Protein AF-0000000070465889 (afdb_homodimer)

Organism: Naegleria fowleri (NCBI:txid5763)

Nearest PDB structures (foldseek):
  1tc5-assembly2_C  TM=8.894E-01  e=2.976E-17  Leishmania major
  4nbj-assembly1_A  TM=8.774E-01  e=5.930E-11  Plasmodium falciparum 3D7
  3ko3-assembly2_C  TM=8.831E-01  e=1.641E-10  Plasmodium falciparum 3D7
  3knf-assembly2_D  TM=8.794E-01  e=1.272E-10  Plasmodium falciparum 3D7
  3koc-assembly1_A  TM=8.775E-01  e=3.521E-10  Plasmodium falciparum 3D7

Radius of gyration: 18.32 Å; Cα contacts (8 Å, |Δi|>4): 743; chains: 2; bounding box: 47×50×41 Å

Foldseek 3Di:
DFFKKKKKWKFQKKFKFADPPPDRDDIQHHIEIEIEMFGFPPHDLVQLLVQLCVQQQDQQDDPPPPGGGGNLPDALYEYEYEYDQCVCWDDDPNDTDRNGGDDQVVRQVSVVSNLVSNCVSNPPGYNYYYHYYDRPDDMDMDTHDPGTSMDMTTD/DFFKKKKKWKFQKKFKFADPDPDRDDIQHHIEIEIEMFGFPPHDLVQLLVQLCVQQQDQQDDPPPPGGGGNLPDALYEYEYEYDQCVCWDDDPNDTDRNGGDDQVVRQVSVVSNLVSNCVSNPPGYNYYYHYYDRPDDMDMDTHDPGTSMDMTTD

Structure (mmCIF, N/CA/C/O backbone):
data_AF-0000000070465889-model_v1
#
loop_
_entity.id
_entity.type
_entity.pdbx_description
1 polymer 'D-aminoacyl-tRNA deacylase'
#
loop_
_atom_site.group_PDB
_atom_site.id
_atom_site.type_symbol
_atom_site.label_atom_id
_atom_site.label_alt_id
_atom_site.label_comp_id
_atom_site.label_asym_id
_atom_site.label_entity_id
_atom_site.label_seq_id
_atom_site.pdbx_PDB_ins_code
_atom_site.Cartn_x
_atom_site.Cartn_y
_atom_site.Cartn_z
_atom_site.occupancy
_atom_site.B_iso_or_equiv
_atom_site.auth_seq_id
_atom_site.auth_comp_id
_atom_site.auth_asym_id
_atom_site.auth_atom_id
_atom_site.pdbx_PDB_model_num
ATOM 1 N N . MET A 1 1 ? 3.75 12.859 -16.125 1 74.06 1 MET A N 1
ATOM 2 C CA . MET A 1 1 ? 4.402 11.977 -15.172 1 74.06 1 MET A CA 1
ATOM 3 C C . MET A 1 1 ? 4.121 12.422 -13.742 1 74.06 1 MET A C 1
ATOM 5 O O . MET A 1 1 ? 4.043 13.625 -13.461 1 74.06 1 MET A O 1
ATOM 9 N N . SER A 1 2 ? 3.801 11.484 -12.805 1 89.31 2 SER A N 1
ATOM 10 C CA . SER A 1 2 ? 3.479 11.82 -11.422 1 89.31 2 SER A CA 1
ATOM 11 C C . SER A 1 2 ? 4.688 12.398 -10.695 1 89.31 2 SER A C 1
ATOM 13 O O . SER A 1 2 ? 5.816 11.945 -10.898 1 89.31 2 SER A O 1
ATOM 15 N N . LYS A 1 3 ? 4.484 13.453 -9.93 1 96.56 3 LYS A N 1
ATOM 16 C CA . LYS A 1 3 ? 5.547 14.109 -9.172 1 96.56 3 LYS A CA 1
ATOM 17 C C . LYS A 1 3 ? 5.602 13.602 -7.734 1 96.56 3 LYS A C 1
ATOM 19 O O . LYS A 1 3 ? 6.645 13.672 -7.082 1 96.56 3 LYS A O 1
ATOM 24 N N . ALA A 1 4 ? 4.484 13.18 -7.273 1 97.81 4 ALA A N 1
ATOM 25 C CA . ALA A 1 4 ? 4.383 12.562 -5.957 1 97.81 4 ALA A CA 1
ATOM 26 C C . ALA A 1 4 ? 3.318 11.469 -5.949 1 97.81 4 ALA A C 1
ATOM 28 O O . ALA A 1 4 ? 2.289 11.586 -6.617 1 97.81 4 ALA A O 1
ATOM 29 N N . ARG A 1 5 ? 3.574 10.422 -5.266 1 98 5 ARG A N 1
ATOM 30 C CA . ARG A 1 5 ? 2.635 9.312 -5.117 1 98 5 ARG A CA 1
ATOM 31 C C . ARG A 1 5 ? 2.516 8.891 -3.658 1 98 5 ARG A C 1
ATOM 33 O O . ARG A 1 5 ? 3.521 8.773 -2.955 1 98 5 ARG A O 1
ATOM 40 N N . VAL A 1 6 ? 1.273 8.695 -3.193 1 98.38 6 VAL A N 1
ATOM 41 C CA . VAL A 1 6 ? 1.012 8.273 -1.82 1 98.38 6 VAL A CA 1
ATOM 42 C C . VAL A 1 6 ? 0.028 7.109 -1.813 1 98.38 6 VAL A C 1
ATOM 44 O O . VAL A 1 6 ? -1.001 7.152 -2.492 1 98.38 6 VAL A O 1
ATOM 47 N N . ILE A 1 7 ? 0.35 6.059 -1.171 1 98.31 7 ILE A N 1
ATOM 48 C CA . ILE A 1 7 ? -0.57 4.969 -0.857 1 98.31 7 ILE A CA 1
ATOM 49 C C . ILE A 1 7 ? -1.132 5.156 0.55 1 98.31 7 ILE A C 1
ATOM 51 O O . ILE A 1 7 ? -0.376 5.34 1.508 1 98.31 7 ILE A O 1
ATOM 55 N N . LEU A 1 8 ? -2.422 5.195 0.654 1 98.31 8 LEU A N 1
ATOM 56 C CA . LEU A 1 8 ? -3.117 5.316 1.932 1 98.31 8 LEU A CA 1
ATOM 57 C C . LEU A 1 8 ? -3.736 3.982 2.34 1 98.31 8 LEU A C 1
ATOM 59 O O . LEU A 1 8 ? -4.395 3.326 1.529 1 98.31 8 LEU A O 1
ATOM 63 N N . GLN A 1 9 ? -3.516 3.555 3.582 1 97.44 9 GLN A N 1
ATOM 64 C CA . GLN A 1 9 ? -4.141 2.361 4.141 1 97.44 9 GLN A CA 1
ATOM 65 C C . GLN A 1 9 ? -4.762 2.65 5.504 1 97.44 9 GLN A C 1
ATOM 67 O O . GLN A 1 9 ? -4.125 3.264 6.363 1 97.44 9 GLN A O 1
ATOM 72 N N . ASN A 1 10 ? -5.938 2.168 5.703 1 96.44 10 ASN A N 1
ATOM 73 C CA . ASN A 1 10 ? -6.59 2.299 7 1 96.44 10 ASN A CA 1
ATOM 74 C C . ASN A 1 10 ? -5.984 1.346 8.031 1 96.44 10 ASN A C 1
ATOM 76 O O . ASN A 1 10 ? -5.668 0.199 7.707 1 96.44 10 ASN A O 1
ATOM 80 N N . ILE A 1 11 ? -5.91 1.816 9.273 1 96.5 11 ILE A N 1
ATOM 81 C CA . ILE A 1 11 ? -5.375 0.985 10.344 1 96.5 11 ILE A CA 1
ATOM 82 C C . ILE A 1 11 ? -6.223 1.154 11.602 1 96.5 11 ILE A C 1
ATOM 84 O O . ILE A 1 11 ? -6.969 2.127 11.734 1 96.5 11 ILE A O 1
ATOM 88 N N . THR A 1 12 ? -6.055 0.193 12.484 1 94.88 12 THR A N 1
ATOM 89 C CA . THR A 1 12 ? -6.609 0.301 13.828 1 94.88 12 THR A CA 1
ATOM 90 C C . THR A 1 12 ? -5.5 0.457 14.859 1 94.88 12 THR A C 1
ATOM 92 O O . THR A 1 12 ? -5.746 0.888 15.992 1 94.88 12 THR A O 1
ATOM 95 N N . SER A 1 13 ? -4.32 0.105 14.516 1 95.5 13 SER A N 1
ATOM 96 C CA . SER A 1 13 ? -3.111 0.312 15.297 1 95.5 13 SER A CA 1
ATOM 97 C C . SER A 1 13 ? -1.858 0.117 14.453 1 95.5 13 SER A C 1
ATOM 99 O O . SER A 1 13 ? -1.91 -0.521 13.398 1 95.5 13 SER A O 1
ATOM 101 N N . ALA A 1 14 ? -0.794 0.698 14.945 1 95.5 14 ALA A N 1
ATOM 102 C CA . ALA A 1 14 ? 0.47 0.513 14.242 1 95.5 14 ALA A CA 1
ATOM 103 C C . ALA A 1 14 ? 1.657 0.796 15.156 1 95.5 14 ALA A C 1
ATOM 105 O O . ALA A 1 14 ? 1.539 1.558 16.109 1 95.5 14 ALA A O 1
ATOM 106 N N . ASN A 1 15 ? 2.736 0.16 14.844 1 93.19 15 ASN A N 1
ATOM 107 C CA . ASN A 1 15 ? 4.039 0.416 15.453 1 93.19 15 ASN A CA 1
ATOM 108 C C . ASN A 1 15 ? 5.105 0.679 14.391 1 93.19 15 ASN A C 1
ATOM 110 O O . ASN A 1 15 ? 5.191 -0.042 13.398 1 93.19 15 ASN A O 1
ATOM 114 N N . LEU A 1 16 ? 5.809 1.678 14.602 1 91.69 16 LEU A N 1
ATOM 115 C CA . LEU A 1 16 ? 6.883 2.039 13.672 1 91.69 16 LEU A CA 1
ATOM 116 C C . LEU A 1 16 ? 8.242 1.971 14.367 1 91.69 16 LEU A C 1
ATOM 118 O O . LEU A 1 16 ? 8.414 2.514 15.461 1 91.69 16 LEU A O 1
ATOM 122 N N . LEU A 1 17 ? 9.133 1.143 13.859 1 83.56 17 LEU A N 1
ATOM 123 C CA . LEU A 1 17 ? 10.508 1.083 14.336 1 83.56 17 LEU A CA 1
ATOM 124 C C . LEU A 1 17 ? 11.359 2.152 13.664 1 83.56 17 LEU A C 1
ATOM 126 O O . LEU A 1 17 ? 11.461 2.195 12.43 1 83.56 17 LEU A O 1
ATOM 130 N N . MET A 1 18 ? 11.727 3.125 14.508 1 69.12 18 MET A N 1
ATOM 131 C CA . MET A 1 18 ? 12.555 4.191 13.969 1 69.12 18 MET A CA 1
ATOM 132 C C . MET A 1 18 ? 14.039 3.859 14.125 1 69.12 18 MET A C 1
ATOM 134 O O . MET A 1 18 ? 14.445 3.305 15.141 1 69.12 18 MET A O 1
ATOM 138 N N . ASN A 1 19 ? 14.914 4.277 13.305 1 59.69 19 ASN A N 1
ATOM 139 C CA . ASN A 1 19 ? 16.375 4.352 13.398 1 59.69 19 ASN A CA 1
ATOM 140 C C . ASN A 1 19 ? 16.984 2.994 13.742 1 59.69 19 ASN A C 1
ATOM 142 O O . ASN A 1 19 ? 17.766 2.883 14.688 1 59.69 19 ASN A O 1
ATOM 146 N N . ASN A 1 20 ? 16.656 1.963 13 1 54.94 20 ASN A N 1
ATOM 147 C CA . ASN A 1 20 ? 17.312 0.681 13.203 1 54.94 20 ASN A CA 1
ATOM 148 C C . ASN A 1 20 ? 17.344 0.293 14.68 1 54.94 20 ASN A C 1
ATOM 150 O O . ASN A 1 20 ? 18.203 -0.479 15.109 1 54.94 20 ASN A O 1
ATOM 154 N N . VAL A 1 21 ? 16.75 1.109 15.547 1 52.84 21 VAL A N 1
ATOM 155 C CA . VAL A 1 21 ? 16.828 0.711 16.953 1 52.84 21 VAL A CA 1
ATOM 156 C C . VAL A 1 21 ? 15.781 -0.361 17.234 1 52.84 21 VAL A C 1
ATOM 158 O O . VAL A 1 21 ? 14.719 -0.382 16.609 1 52.84 21 VAL A O 1
ATOM 161 N N . ASP A 1 22 ? 16.156 -1.449 17.672 1 59.5 22 ASP A N 1
ATOM 162 C CA . ASP A 1 22 ? 15.484 -2.697 18 1 59.5 22 ASP A CA 1
ATOM 163 C C . ASP A 1 22 ? 14.234 -2.436 18.844 1 59.5 22 ASP A C 1
ATOM 165 O O . ASP A 1 22 ? 13.617 -3.373 19.359 1 59.5 22 ASP A O 1
ATOM 169 N N . GLU A 1 23 ? 13.93 -1.141 19.078 1 63.22 23 GLU A N 1
ATOM 170 C CA . GLU A 1 23 ? 12.742 -0.909 19.891 1 63.22 23 GLU A CA 1
ATOM 171 C C . GLU A 1 23 ? 11.68 -0.153 19.094 1 63.22 23 GLU A C 1
ATOM 173 O O . GLU A 1 23 ? 11.984 0.799 18.375 1 63.22 23 GLU A O 1
ATOM 178 N N . TRP A 1 24 ? 10.57 -0.738 19.109 1 64.12 24 TRP A N 1
ATOM 179 C CA . TRP A 1 24 ? 9.422 -0.041 18.547 1 64.12 24 TRP A CA 1
ATOM 180 C C . TRP A 1 24 ? 9.188 1.288 19.25 1 64.12 24 TRP A C 1
ATOM 182 O O . TRP A 1 24 ? 9.07 1.332 20.484 1 64.12 24 TRP A O 1
ATOM 192 N N . LYS A 1 25 ? 9.398 2.369 18.641 1 62.91 25 LYS A N 1
ATOM 193 C CA . LYS A 1 25 ? 9.461 3.682 19.281 1 62.91 25 LYS A CA 1
ATOM 194 C C . LYS A 1 25 ? 8.086 4.352 19.297 1 62.91 25 LYS A C 1
ATOM 196 O O . LYS A 1 25 ? 7.781 5.117 20.203 1 62.91 25 LYS A O 1
ATOM 201 N N . SER A 1 26 ? 7.316 3.949 18.234 1 73.44 26 SER A N 1
ATOM 202 C CA . SER A 1 26 ? 6.078 4.719 18.219 1 73.44 26 SER A CA 1
ATOM 203 C C . SER A 1 26 ? 4.883 3.828 17.891 1 73.44 26 SER A C 1
ATOM 205 O O . SER A 1 26 ? 4.949 2.998 16.984 1 73.44 26 SER A O 1
ATOM 207 N N . THR A 1 27 ? 3.961 4.008 18.797 1 79.75 27 THR A N 1
ATOM 208 C CA . THR A 1 27 ? 2.736 3.232 18.656 1 79.75 27 THR A CA 1
ATOM 209 C C . THR A 1 27 ? 1.526 4.152 18.516 1 79.75 27 THR A C 1
ATOM 211 O O . THR A 1 27 ? 1.467 5.211 19.141 1 79.75 27 THR A O 1
ATOM 214 N N . VAL A 1 28 ? 0.741 3.773 17.562 1 83.12 28 VAL A N 1
ATOM 215 C CA . VAL A 1 28 ? -0.576 4.398 17.5 1 83.12 28 VAL A CA 1
ATOM 216 C C . VAL A 1 28 ? -1.655 3.355 17.781 1 83.12 28 VAL A C 1
ATOM 218 O O . VAL A 1 28 ? -1.545 2.205 17.344 1 83.12 28 VAL A O 1
ATOM 221 N N . ASN A 1 29 ? -2.686 3.824 18.531 1 90.31 29 ASN A N 1
ATOM 222 C CA . ASN A 1 29 ? -3.686 2.871 19 1 90.31 29 ASN A CA 1
ATOM 223 C C . ASN A 1 29 ? -5.094 3.289 18.594 1 90.31 29 ASN A C 1
ATOM 225 O O . ASN A 1 29 ? -6.07 2.613 18.938 1 90.31 29 ASN A O 1
ATOM 229 N N . ASN A 1 30 ? -5.199 4.426 18.016 1 92 30 ASN A N 1
ATOM 230 C CA . ASN A 1 30 ? -6.477 4.824 17.438 1 92 30 ASN A CA 1
ATOM 231 C C . ASN A 1 30 ? -6.594 4.383 15.977 1 92 30 ASN A C 1
ATOM 233 O O . ASN A 1 30 ? -5.586 4.09 15.328 1 92 30 ASN A O 1
ATOM 237 N N . ARG A 1 31 ? -7.836 4.324 15.602 1 94.62 31 ARG A N 1
ATOM 238 C CA . ARG A 1 31 ? -8.008 4.215 14.156 1 94.62 31 ARG A CA 1
ATOM 239 C C . ARG A 1 31 ? -7.242 5.312 13.43 1 94.62 31 ARG A C 1
ATOM 241 O O . ARG A 1 31 ? -7.055 6.406 13.961 1 94.62 31 ARG A O 1
ATOM 248 N N . GLY A 1 32 ? -6.73 5.035 12.273 1 96.88 32 GLY A N 1
ATOM 249 C CA . GLY A 1 32 ? -5.93 5.98 11.516 1 96.88 32 GLY A CA 1
ATOM 250 C C . GLY A 1 32 ? -5.562 5.473 10.133 1 96.88 32 GLY A C 1
ATOM 251 O O . GLY A 1 32 ? -6.289 4.668 9.547 1 96.88 32 GLY A O 1
ATOM 252 N N . VAL A 1 33 ? -4.477 6.078 9.641 1 97.69 33 VAL A N 1
ATOM 253 C CA . VAL A 1 33 ? -3.992 5.676 8.32 1 97.69 33 VAL A CA 1
ATOM 254 C C . VAL A 1 33 ? -2.465 5.633 8.32 1 97.69 33 VAL A C 1
ATOM 256 O O . VAL A 1 33 ? -1.819 6.34 9.102 1 97.69 33 VAL A O 1
ATOM 259 N N . VAL A 1 34 ? -1.972 4.781 7.527 1 97.81 34 VAL A N 1
ATOM 260 C CA . VAL A 1 34 ? -0.571 4.848 7.125 1 97.81 34 VAL A CA 1
ATOM 261 C C . VAL A 1 34 ? -0.463 5.461 5.73 1 97.81 34 VAL A C 1
ATOM 263 O O . VAL A 1 34 ? -1.215 5.094 4.824 1 97.81 34 VAL A O 1
ATOM 266 N N . LEU A 1 35 ? 0.405 6.41 5.562 1 98.38 35 LEU A N 1
ATOM 267 C CA . LEU A 1 35 ? 0.719 7.035 4.281 1 98.38 35 LEU A CA 1
ATOM 268 C C . LEU A 1 35 ? 2.113 6.637 3.809 1 98.38 35 LEU A C 1
ATOM 270 O O . LEU A 1 35 ? 3.113 7.023 4.418 1 98.38 35 LEU A O 1
ATOM 274 N N . TYR A 1 36 ? 2.148 5.832 2.736 1 98.19 36 TYR A N 1
ATOM 275 C CA . TYR A 1 36 ? 3.404 5.508 2.068 1 98.19 36 TYR A CA 1
ATOM 276 C C . TYR A 1 36 ? 3.684 6.484 0.932 1 98.19 36 TYR A C 1
ATOM 278 O O . TYR A 1 36 ? 2.914 6.566 -0.028 1 98.19 36 TYR A O 1
ATOM 286 N N . LEU A 1 37 ? 4.793 7.207 1.001 1 97.5 37 LEU A N 1
ATOM 287 C CA . LEU A 1 37 ? 4.898 8.258 -0.007 1 97.5 37 LEU A CA 1
ATOM 288 C C . LEU A 1 37 ? 6.258 8.211 -0.7 1 97.5 37 LEU A C 1
ATOM 290 O O . LEU A 1 37 ? 7.246 7.781 -0.104 1 97.5 37 LEU A O 1
ATOM 294 N N . SER A 1 38 ? 6.266 8.633 -1.892 1 97.94 38 SER A N 1
ATOM 295 C CA . SER A 1 38 ? 7.449 8.797 -2.729 1 97.94 38 SER A CA 1
ATOM 296 C C . SER A 1 38 ? 7.359 10.055 -3.576 1 97.94 38 SER A C 1
ATOM 298 O O . SER A 1 38 ? 6.277 10.422 -4.039 1 97.94 38 SER A O 1
ATOM 300 N N . PHE A 1 39 ? 8.492 10.664 -3.773 1 98.44 39 PHE A N 1
ATOM 301 C CA 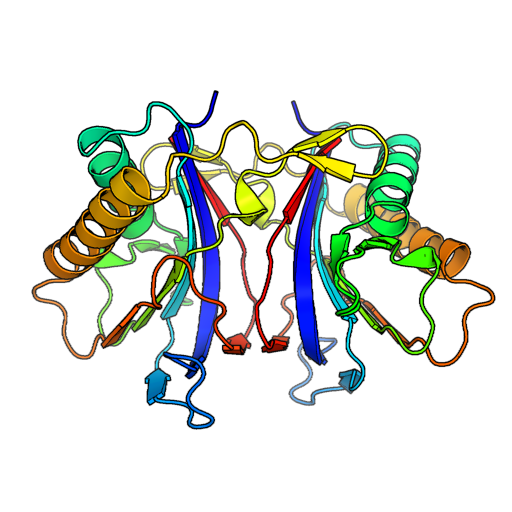. PHE A 1 39 ? 8.602 11.836 -4.629 1 98.44 39 PHE A CA 1
ATOM 302 C C . PHE A 1 39 ? 9.414 11.523 -5.879 1 98.44 39 PHE A C 1
ATOM 304 O O . PHE A 1 39 ? 10.422 10.82 -5.809 1 98.44 39 PHE A O 1
ATOM 311 N N . MET A 1 40 ? 9.008 12.062 -6.961 1 98.12 40 MET A N 1
ATOM 312 C CA . MET A 1 40 ? 9.711 11.875 -8.227 1 98.12 40 MET A CA 1
ATOM 313 C C . MET A 1 40 ? 10.375 13.172 -8.672 1 98.12 40 MET A C 1
ATOM 315 O O . MET A 1 40 ? 10.07 14.242 -8.148 1 98.12 40 MET A O 1
ATOM 319 N N . LYS A 1 41 ? 11.25 13.047 -9.648 1 97.44 41 LYS A N 1
ATOM 320 C CA . LYS A 1 41 ? 11.938 14.211 -10.203 1 97.44 41 LYS A CA 1
ATOM 321 C C . LYS A 1 41 ? 10.945 15.281 -10.641 1 97.44 41 LYS A C 1
ATOM 323 O O . LYS A 1 41 ? 9.93 14.969 -11.273 1 97.44 41 LYS A O 1
ATOM 328 N N . GLY A 1 42 ? 11.242 16.531 -10.242 1 97.44 42 GLY A N 1
ATOM 329 C CA . GLY A 1 42 ? 10.383 17.641 -10.625 1 97.44 42 GLY A CA 1
ATOM 330 C C . GLY A 1 42 ? 9.367 18 -9.555 1 97.44 42 GLY A C 1
ATOM 331 O O . GLY A 1 42 ? 8.68 19.031 -9.664 1 97.44 42 GLY A O 1
ATOM 332 N N . CYS A 1 43 ? 9.242 17.188 -8.539 1 98.38 43 CYS A N 1
ATOM 333 C CA . CYS A 1 43 ? 8.328 17.484 -7.441 1 98.38 43 CYS A CA 1
ATOM 334 C C . CYS A 1 43 ? 8.758 18.75 -6.711 1 98.38 43 CYS A C 1
ATOM 336 O O . CYS A 1 43 ? 9.945 18.938 -6.434 1 98.38 43 CYS A O 1
ATOM 338 N N . THR A 1 44 ? 7.777 19.578 -6.332 1 98.12 44 THR A N 1
ATOM 339 C CA . THR A 1 44 ? 8.039 20.828 -5.629 1 98.12 44 THR A CA 1
ATOM 340 C C . THR A 1 44 ? 7.242 20.891 -4.328 1 98.12 44 THR A C 1
ATOM 342 O O . THR A 1 44 ? 6.406 20.016 -4.062 1 98.12 44 THR A O 1
ATOM 345 N N . SER A 1 45 ? 7.516 21.953 -3.617 1 97.94 45 SER A N 1
ATOM 346 C CA . SER A 1 45 ? 6.77 22.172 -2.383 1 97.94 45 SER A CA 1
ATOM 347 C C . SER A 1 45 ? 5.289 22.406 -2.666 1 97.94 45 SER A C 1
ATOM 349 O O . SER A 1 45 ? 4.43 22.016 -1.868 1 97.94 45 SER A O 1
ATOM 351 N N . GLU A 1 46 ? 5.047 23.016 -3.766 1 98.06 46 GLU A N 1
ATOM 352 C CA . GLU A 1 46 ? 3.654 23.234 -4.152 1 98.06 46 GLU A CA 1
ATOM 353 C C . GLU A 1 46 ? 2.943 21.906 -4.414 1 98.06 46 GLU A C 1
ATOM 355 O O . GLU A 1 46 ? 1.782 21.734 -4.035 1 98.06 46 GLU A O 1
ATOM 360 N N . ASP A 1 47 ? 3.605 20.953 -5.074 1 98.25 47 ASP A N 1
ATOM 361 C CA . ASP A 1 47 ? 3.055 19.609 -5.305 1 98.25 47 ASP A CA 1
ATOM 362 C C . ASP A 1 47 ? 2.762 18.906 -3.986 1 98.25 47 ASP A C 1
ATOM 364 O O . ASP A 1 47 ? 1.732 18.234 -3.848 1 98.25 47 ASP A O 1
ATOM 368 N N . VAL A 1 48 ? 3.662 19.094 -3.025 1 98.44 48 VAL A N 1
ATOM 369 C CA . VAL A 1 48 ? 3.508 18.484 -1.715 1 98.44 48 VAL A CA 1
ATOM 370 C C . VAL A 1 48 ? 2.266 19.031 -1.022 1 98.44 48 VAL A C 1
ATOM 372 O O . VAL A 1 48 ? 1.441 18.266 -0.51 1 98.44 48 VAL A O 1
ATOM 375 N N . SER A 1 49 ? 2.152 20.344 -1.071 1 98.31 49 SER A N 1
ATOM 376 C CA . SER A 1 49 ? 0.989 20.969 -0.442 1 98.31 49 SER A CA 1
ATOM 377 C C . SER A 1 49 ? -0.308 20.484 -1.085 1 98.31 49 SER A C 1
ATOM 379 O O . SER A 1 49 ? -1.289 20.219 -0.388 1 98.31 49 SER A O 1
ATOM 381 N N . LYS A 1 50 ? -0.272 20.375 -2.359 1 97.81 50 LYS A N 1
ATOM 382 C CA . LYS A 1 50 ? -1.447 19.922 -3.1 1 97.81 50 LYS A CA 1
ATOM 383 C C . LYS A 1 50 ? -1.83 18.5 -2.711 1 97.81 50 LYS A C 1
ATOM 385 O O . LYS A 1 50 ? -3 18.219 -2.443 1 97.81 50 LYS A O 1
ATOM 390 N N . ILE A 1 51 ? -0.875 17.625 -2.641 1 98.19 51 ILE A N 1
ATOM 391 C CA . ILE A 1 51 ? -1.206 16.219 -2.393 1 98.19 51 ILE A CA 1
ATOM 392 C C . ILE A 1 51 ? -1.613 16.031 -0.932 1 98.19 51 ILE A C 1
ATOM 394 O O . ILE A 1 51 ? -2.477 15.211 -0.621 1 98.19 51 ILE A O 1
ATOM 398 N N . VAL A 1 52 ? -0.985 16.781 -0.017 1 98.56 52 VAL A N 1
ATOM 399 C CA . VAL A 1 52 ? -1.385 16.719 1.386 1 98.56 52 VAL A CA 1
ATOM 400 C C . VAL A 1 52 ? -2.846 17.141 1.526 1 98.56 52 VAL A C 1
ATOM 402 O O . VAL A 1 52 ? -3.631 16.469 2.197 1 98.56 52 VAL A O 1
ATOM 405 N N . LYS A 1 53 ? -3.162 18.203 0.87 1 97.88 53 LYS A N 1
ATOM 406 C CA . LYS A 1 53 ? -4.539 18.688 0.902 1 97.88 53 LYS A CA 1
ATOM 407 C C . LYS A 1 53 ? -5.5 17.656 0.325 1 97.88 53 LYS A C 1
ATOM 409 O O . LYS A 1 53 ? -6.555 17.391 0.9 1 97.88 53 LYS A O 1
ATOM 414 N N . GLN A 1 54 ? -5.125 17.078 -0.794 1 97.62 54 GLN A N 1
ATOM 415 C CA . GLN A 1 54 ? -5.945 16.031 -1.409 1 97.62 54 GLN A CA 1
ATOM 416 C C . GLN A 1 54 ? -6.195 14.891 -0.437 1 97.62 54 GLN A C 1
ATOM 418 O O . GLN A 1 54 ? -7.332 14.43 -0.287 1 97.62 54 GLN A O 1
ATOM 423 N N . ILE A 1 55 ? -5.195 14.469 0.169 1 98.19 55 ILE A N 1
ATOM 424 C CA . ILE A 1 55 ? -5.277 13.32 1.064 1 98.19 55 ILE A CA 1
ATOM 425 C C . ILE A 1 55 ? -6.156 13.656 2.264 1 98.19 55 ILE A C 1
ATOM 427 O O . ILE A 1 55 ? -7.125 12.945 2.555 1 98.19 55 ILE A O 1
ATOM 431 N N . LEU A 1 56 ? -5.902 14.75 2.953 1 98.12 56 LEU A N 1
ATOM 432 C CA . LEU A 1 56 ? -6.504 15.047 4.25 1 98.12 56 LEU A CA 1
ATOM 433 C C . LEU A 1 56 ? -7.93 15.555 4.082 1 98.12 56 LEU A C 1
ATOM 435 O O . LEU A 1 56 ? -8.75 15.422 4.992 1 98.12 56 LEU A O 1
ATOM 439 N N . GLN A 1 57 ? -8.227 16.016 2.9 1 97.56 57 GLN A N 1
ATOM 440 C CA . GLN A 1 57 ? -9.578 16.531 2.668 1 97.56 57 GLN A CA 1
ATOM 441 C C . GLN A 1 57 ? -10.445 15.484 1.969 1 97.56 57 GLN A C 1
ATOM 443 O O . GLN A 1 57 ? -11.656 15.672 1.829 1 97.56 57 GLN A O 1
ATOM 448 N N . SER A 1 58 ? -9.82 14.469 1.512 1 96.38 58 SER A N 1
ATOM 449 C CA . SER A 1 58 ? -10.594 13.438 0.842 1 96.38 58 SER A CA 1
ATOM 450 C C . SER A 1 58 ? -11.531 12.734 1.816 1 96.38 58 SER A C 1
ATOM 452 O O . SER A 1 58 ? -11.172 12.477 2.965 1 96.38 58 SER A O 1
ATOM 454 N N . LYS A 1 59 ? -12.688 12.492 1.371 1 92.94 59 LYS A N 1
ATOM 455 C CA . LYS A 1 59 ? -13.648 11.727 2.166 1 92.94 59 LYS A CA 1
ATOM 456 C C . LYS A 1 59 ? -13.422 10.227 2.004 1 92.94 59 LYS A C 1
ATOM 458 O O . LYS A 1 59 ? -14.195 9.547 1.322 1 92.94 59 LYS A O 1
ATOM 463 N N . SER A 1 60 ? -12.43 9.727 2.691 1 89.69 60 SER A N 1
ATOM 464 C CA . SER A 1 60 ? -11.961 8.359 2.477 1 89.69 60 SER A CA 1
ATOM 465 C C . SER A 1 60 ? -12.227 7.488 3.699 1 89.69 60 SER A C 1
ATOM 467 O O . SER A 1 60 ? -11.984 6.281 3.67 1 89.69 60 SER A O 1
ATOM 469 N N . ILE A 1 61 ? -12.703 8.07 4.789 1 91.19 61 ILE A N 1
ATOM 470 C CA . ILE A 1 61 ? -12.805 7.301 6.023 1 91.19 61 ILE A CA 1
ATOM 471 C C . ILE A 1 61 ? -14.273 7.023 6.336 1 91.19 61 ILE A C 1
ATOM 473 O O . ILE A 1 61 ? -15.07 7.949 6.457 1 91.19 61 ILE A O 1
ATOM 477 N N . SER A 1 62 ? -14.531 5.73 6.461 1 83.94 62 SER A N 1
ATOM 478 C CA . SER A 1 62 ? -15.883 5.324 6.816 1 83.94 62 SER A CA 1
ATOM 479 C C . SER A 1 62 ? -16.141 5.52 8.305 1 83.94 62 SER A C 1
ATOM 481 O O . SER A 1 62 ? -15.32 5.152 9.141 1 83.94 62 SER A O 1
ATOM 483 N N . THR A 1 63 ? -17.266 6.121 8.656 1 75.5 63 THR A N 1
ATOM 484 C CA . THR A 1 63 ? -17.656 6.332 10.047 1 75.5 63 THR A CA 1
ATOM 485 C C . THR A 1 63 ? -18.828 5.438 10.43 1 75.5 63 THR A C 1
ATOM 487 O O . THR A 1 63 ? -19.328 5.504 11.555 1 75.5 63 THR A O 1
ATOM 490 N N . GLY A 1 64 ? -19.125 4.484 9.609 1 68.38 64 GLY A N 1
ATOM 491 C CA . GLY A 1 64 ? -20.25 3.6 9.898 1 68.38 64 GLY A CA 1
ATOM 492 C C . GLY A 1 64 ? -21.594 4.18 9.492 1 68.38 64 GLY A C 1
ATOM 493 O O . GLY A 1 64 ? -22.578 3.449 9.383 1 68.38 64 GLY A O 1
ATOM 494 N N . LEU A 1 65 ? -21.859 5.375 9.5 1 59.75 65 LEU A N 1
ATOM 495 C CA . LEU A 1 65 ? -23.141 5.992 9.219 1 59.75 65 LEU A CA 1
ATOM 496 C C . LEU A 1 65 ? -23.328 6.223 7.723 1 59.75 65 LEU A C 1
ATOM 498 O O . LEU A 1 65 ? -23.938 7.207 7.309 1 59.75 65 LEU A O 1
ATOM 502 N N . ASP A 1 66 ? -22.75 5.332 6.984 1 64.88 66 ASP A N 1
ATOM 503 C CA . ASP A 1 66 ? -22.906 5.406 5.535 1 64.88 66 ASP A CA 1
ATOM 504 C C . ASP A 1 66 ? -22.312 6.699 4.98 1 64.88 66 ASP A C 1
ATOM 506 O O . ASP A 1 66 ? -22.812 7.238 3.986 1 64.88 66 ASP A O 1
ATOM 510 N N . SER A 1 67 ? -21.547 7.309 5.742 1 78.69 67 SER A N 1
ATOM 511 C CA . SER A 1 67 ? -20.891 8.516 5.246 1 78.69 67 SER A CA 1
ATOM 512 C C . SER A 1 67 ? -19.391 8.438 5.422 1 78.69 67 SER A C 1
ATOM 514 O O . SER A 1 67 ? -18.891 7.738 6.309 1 78.69 67 SER A O 1
ATOM 516 N N . LYS A 1 68 ? -18.797 8.977 4.492 1 88.75 68 LYS A N 1
ATOM 517 C CA . LYS A 1 68 ? -17.344 9.109 4.559 1 88.75 68 LYS A CA 1
ATOM 518 C C . LYS A 1 68 ? -16.938 10.508 5.02 1 88.75 68 LYS A C 1
ATOM 520 O O . LYS A 1 68 ? -17.609 11.492 4.691 1 88.75 68 LYS A O 1
ATOM 525 N N . GLN A 1 69 ? -15.93 10.555 5.855 1 92.94 69 GLN A N 1
ATOM 526 C CA . GLN A 1 69 ? -15.43 11.82 6.387 1 92.94 69 GLN A CA 1
ATOM 527 C C . GLN A 1 69 ? -13.992 12.078 5.93 1 92.94 69 GLN A C 1
ATOM 529 O O . GLN A 1 69 ? -13.266 11.141 5.59 1 92.94 69 GLN A O 1
ATOM 534 N N . ALA A 1 70 ? -13.75 13.383 5.973 1 95.81 70 ALA A N 1
ATOM 535 C CA . ALA A 1 70 ? -12.375 13.789 5.684 1 95.81 70 ALA A CA 1
ATOM 536 C C . ALA A 1 70 ? -11.469 13.539 6.887 1 95.81 70 ALA A C 1
ATOM 538 O O . ALA A 1 70 ? -11.891 13.695 8.031 1 95.81 70 ALA A O 1
ATOM 539 N N . ILE A 1 71 ? -10.266 13.227 6.555 1 96.12 71 ILE A N 1
ATOM 540 C CA . ILE A 1 71 ? -9.297 12.891 7.594 1 96.12 71 ILE A CA 1
ATOM 541 C C . ILE A 1 71 ? -9.078 14.094 8.5 1 96.12 71 ILE A C 1
ATOM 543 O O . ILE A 1 71 ? -9.016 13.961 9.727 1 96.12 71 ILE A O 1
ATOM 547 N N . CYS A 1 72 ? -8.992 15.289 7.898 1 96.88 72 CYS A N 1
ATOM 548 C CA . CYS A 1 72 ? -8.633 16.484 8.641 1 96.88 72 CYS A CA 1
ATOM 549 C C . CYS A 1 72 ? -9.773 16.938 9.547 1 96.88 72 CYS A C 1
ATOM 551 O O . CYS A 1 72 ? -9.625 17.906 10.297 1 96.88 72 CYS A O 1
ATOM 553 N N . GLU A 1 73 ? -10.859 16.234 9.539 1 94.44 73 GLU A N 1
ATOM 554 C CA . GLU A 1 73 ? -12.016 16.578 10.375 1 94.44 73 GLU A CA 1
ATOM 555 C C . GLU A 1 73 ? -12.141 15.609 11.555 1 94.44 73 GLU A C 1
ATOM 557 O O . GLU A 1 73 ? -13.008 15.781 12.406 1 94.44 73 GLU A O 1
ATOM 562 N N . LEU A 1 74 ? -11.359 14.672 11.641 1 94.75 74 LEU A N 1
ATOM 563 C CA . LEU A 1 74 ? -11.523 13.586 12.602 1 94.75 74 LEU A CA 1
ATOM 564 C C . LEU A 1 74 ? -10.695 13.836 13.859 1 94.75 74 LEU A C 1
ATOM 566 O O . LEU A 1 74 ? -9.562 14.32 13.773 1 94.75 74 LEU A O 1
ATOM 570 N N . ASP A 1 75 ? -11.273 13.516 14.984 1 95.44 75 ASP A N 1
ATOM 571 C CA . ASP A 1 75 ? -10.547 13.438 16.25 1 95.44 75 ASP A CA 1
ATOM 572 C C . ASP A 1 75 ? -10.148 11.992 16.562 1 95.44 75 ASP A C 1
ATOM 574 O O . ASP A 1 75 ? -10.727 11.055 16.016 1 95.44 75 ASP A O 1
ATOM 578 N N . ASN A 1 76 ? -9.102 11.852 17.422 1 95.62 76 ASN A N 1
ATOM 579 C CA . ASN A 1 76 ? -8.625 10.523 17.812 1 95.62 76 ASN A CA 1
ATOM 580 C C . ASN A 1 76 ? -8.328 9.664 16.594 1 95.62 76 ASN A C 1
ATOM 582 O O . ASN A 1 76 ? -8.773 8.516 16.516 1 95.62 76 ASN A O 1
ATOM 586 N N . PHE A 1 77 ? -7.699 10.297 15.578 1 96.56 77 PHE A N 1
ATOM 587 C CA . PHE A 1 77 ? -7.348 9.672 14.312 1 96.56 77 PHE A CA 1
ATOM 588 C C . PHE A 1 77 ? -5.852 9.797 14.039 1 96.56 77 PHE A C 1
ATOM 590 O O . PHE A 1 77 ? -5.348 10.906 13.828 1 96.56 77 PHE A O 1
ATOM 597 N N . ASP A 1 78 ? -5.191 8.711 14.055 1 96.88 78 ASP A N 1
ATOM 598 C CA . ASP A 1 78 ? -3.732 8.734 14.008 1 96.88 78 ASP A CA 1
ATOM 599 C C . ASP A 1 78 ? -3.225 8.648 12.57 1 96.88 78 ASP A C 1
ATOM 601 O O . ASP A 1 78 ? -3.895 8.086 11.703 1 96.88 78 ASP A O 1
ATOM 605 N N . ILE A 1 79 ? -2.094 9.258 12.289 1 97.38 79 ILE A N 1
ATOM 606 C CA . ILE A 1 79 ? -1.461 9.211 10.977 1 97.38 79 ILE A CA 1
ATOM 607 C C . ILE A 1 79 ? -0.017 8.734 11.109 1 97.38 79 ILE A C 1
ATOM 609 O O . ILE A 1 79 ? 0.751 9.281 11.906 1 97.38 79 ILE A O 1
ATOM 613 N N . VAL A 1 80 ? 0.288 7.715 10.414 1 96.75 80 VAL A N 1
ATOM 614 C CA . VAL A 1 80 ? 1.657 7.219 10.32 1 96.75 80 VAL A CA 1
ATOM 615 C C . VAL A 1 80 ? 2.215 7.5 8.93 1 96.75 80 VAL A C 1
ATOM 617 O O . VAL A 1 80 ? 1.633 7.082 7.926 1 96.75 80 VAL A O 1
ATOM 620 N N . ILE A 1 81 ? 3.285 8.219 8.828 1 96.94 81 ILE A N 1
ATOM 621 C CA . ILE A 1 81 ? 3.891 8.609 7.559 1 96.94 81 ILE A CA 1
ATOM 622 C C . ILE A 1 81 ? 5.176 7.809 7.336 1 96.94 81 ILE A C 1
ATOM 624 O O . ILE A 1 81 ? 6.09 7.855 8.164 1 96.94 81 ILE A O 1
ATOM 628 N N . VAL A 1 82 ? 5.27 7.105 6.258 1 96.12 82 VAL A N 1
ATOM 629 C CA . VAL A 1 82 ? 6.398 6.223 5.98 1 96.12 82 VAL A CA 1
ATOM 630 C C . VAL A 1 82 ? 6.969 6.531 4.602 1 96.12 82 VAL A C 1
ATOM 632 O O . VAL A 1 82 ? 6.332 6.262 3.58 1 96.12 82 VAL A O 1
ATOM 635 N N . PRO A 1 83 ? 8.195 7.082 4.52 1 96.19 83 PRO A N 1
ATOM 636 C CA . PRO A 1 83 ? 8.82 7.254 3.207 1 96.19 83 PRO A CA 1
ATOM 637 C C . PRO A 1 83 ? 9.078 5.926 2.502 1 96.19 83 PRO A C 1
ATOM 639 O O . PRO A 1 83 ? 9.617 4.992 3.111 1 96.19 83 PRO A O 1
ATOM 642 N N . GLN A 1 84 ? 8.672 5.824 1.242 1 96.19 84 GLN A N 1
ATOM 643 C CA . GLN A 1 84 ? 8.812 4.609 0.447 1 96.19 84 GLN A CA 1
ATOM 644 C C . GLN A 1 84 ? 9.336 4.926 -0.95 1 96.19 84 GLN A C 1
ATOM 646 O O . GLN A 1 84 ? 8.562 5.043 -1.899 1 96.19 84 GLN A O 1
ATOM 651 N N . ALA A 1 85 ? 10.602 4.949 -1.113 1 95.88 85 ALA A N 1
ATOM 652 C CA . ALA A 1 85 ? 11.234 5.254 -2.395 1 95.88 85 ALA A CA 1
ATOM 653 C C . ALA A 1 85 ? 10.828 4.246 -3.463 1 95.88 85 ALA A C 1
ATOM 655 O O . ALA A 1 85 ? 10.719 4.59 -4.641 1 95.88 85 ALA A O 1
ATOM 656 N N . SER A 1 86 ? 10.547 3.062 -3.072 1 95 86 SER A N 1
ATOM 657 C CA . SER A 1 86 ? 10.305 1.957 -3.994 1 95 86 SER A CA 1
ATOM 658 C C . SER A 1 86 ? 9.016 2.164 -4.781 1 95 86 SER A C 1
ATOM 660 O O . SER A 1 86 ? 8.836 1.587 -5.855 1 95 86 SER A O 1
ATOM 662 N N . ILE A 1 87 ? 8.133 2.992 -4.301 1 96.62 87 ILE A N 1
ATOM 663 C CA . ILE A 1 87 ? 6.879 3.289 -4.992 1 96.62 87 ILE A CA 1
ATOM 664 C C . ILE A 1 87 ? 7.176 3.934 -6.344 1 96.62 87 ILE A C 1
ATOM 666 O O . ILE A 1 87 ? 6.414 3.768 -7.297 1 96.62 87 ILE A O 1
ATOM 670 N N . ALA A 1 88 ? 8.273 4.633 -6.492 1 95.06 88 ALA A N 1
ATOM 671 C CA . ALA A 1 88 ? 8.648 5.324 -7.719 1 95.06 88 ALA A CA 1
ATOM 672 C C . ALA A 1 88 ? 9.305 4.367 -8.711 1 95.06 88 ALA A C 1
ATOM 674 O O . ALA A 1 88 ? 9.672 4.77 -9.82 1 95.06 88 ALA A O 1
ATOM 675 N N . GLY A 1 89 ? 9.414 3.152 -8.391 1 94.88 89 GLY A N 1
ATOM 676 C CA . GLY A 1 89 ? 10.062 2.178 -9.25 1 94.88 89 GLY A CA 1
ATOM 677 C C . GLY A 1 89 ? 9.258 1.855 -10.5 1 94.88 89 GLY A C 1
ATOM 678 O O . GLY A 1 89 ? 8.031 1.762 -10.445 1 94.88 89 GLY A O 1
ATOM 679 N N . LYS A 1 90 ? 10.008 1.684 -11.531 1 93.5 90 LYS A N 1
ATOM 680 C CA . LYS A 1 90 ? 9.422 1.222 -12.789 1 93.5 90 LYS A CA 1
ATOM 681 C C . LYS A 1 90 ? 10.016 -0.123 -13.203 1 93.5 90 LYS A C 1
ATOM 683 O O . LYS A 1 90 ? 11.234 -0.297 -13.211 1 93.5 90 LYS A O 1
ATOM 688 N N . LEU A 1 91 ? 9.094 -0.955 -13.539 1 93.75 91 LEU A N 1
ATOM 689 C CA . LEU A 1 91 ? 9.539 -2.291 -13.922 1 93.75 91 LEU A CA 1
ATOM 690 C C . LEU A 1 91 ? 10 -2.311 -15.375 1 93.75 91 LEU A C 1
ATOM 692 O O . LEU A 1 91 ? 9.25 -1.924 -16.281 1 93.75 91 LEU A O 1
ATOM 696 N N . LYS A 1 92 ? 11.188 -2.592 -15.586 1 92 92 LYS A N 1
ATOM 697 C CA . LYS A 1 92 ? 11.773 -2.869 -16.891 1 92 92 LYS A CA 1
ATOM 698 C C . LYS A 1 92 ? 12.289 -4.305 -16.969 1 92 92 LYS A C 1
ATOM 700 O O . LYS A 1 92 ? 13.281 -4.652 -16.328 1 92 92 LYS A O 1
ATOM 705 N N . ASP A 1 93 ? 11.555 -5.117 -17.797 1 89.5 93 ASP A N 1
ATOM 706 C CA . ASP A 1 93 ? 11.773 -6.559 -17.812 1 89.5 93 ASP A CA 1
ATOM 707 C C . ASP A 1 93 ? 11.555 -7.152 -16.406 1 89.5 93 ASP A C 1
ATOM 709 O O . ASP A 1 93 ? 10.438 -7.121 -15.891 1 89.5 93 ASP A O 1
ATOM 713 N N . LYS A 1 94 ? 12.578 -7.637 -15.75 1 93 94 LYS A N 1
ATOM 714 C CA . LYS A 1 94 ? 12.391 -8.289 -14.461 1 93 94 LYS A CA 1
ATOM 715 C C . LYS A 1 94 ? 12.961 -7.441 -13.328 1 93 94 LYS A C 1
ATOM 717 O O . LYS A 1 94 ? 12.844 -7.805 -12.156 1 93 94 LYS A O 1
ATOM 722 N N . ASN A 1 95 ? 13.391 -6.234 -13.742 1 93.5 95 ASN A N 1
ATOM 723 C CA . ASN A 1 95 ? 14.062 -5.41 -12.742 1 93.5 95 ASN A CA 1
ATOM 724 C C . ASN A 1 95 ? 13.352 -4.074 -12.547 1 93.5 95 ASN A C 1
ATOM 726 O O . ASN A 1 95 ? 12.883 -3.471 -13.516 1 93.5 95 ASN A O 1
ATOM 730 N N . PHE A 1 96 ? 13.445 -3.621 -11.32 1 93.25 96 PHE A N 1
ATOM 731 C CA . PHE A 1 96 ? 12.945 -2.277 -11.055 1 93.25 96 PHE A CA 1
ATOM 732 C C . PHE A 1 96 ? 14.047 -1.242 -11.25 1 93.25 96 PHE A C 1
ATOM 734 O O . PHE A 1 96 ? 15.188 -1.453 -10.836 1 93.25 96 PHE A O 1
ATOM 741 N N . GLN A 1 97 ? 13.617 -0.228 -11.953 1 94.31 97 GLN A N 1
ATOM 742 C CA . GLN A 1 97 ? 14.477 0.94 -12.102 1 94.31 97 GLN A CA 1
ATOM 743 C C . GLN A 1 97 ? 13.898 2.15 -11.383 1 94.31 97 GLN A C 1
ATOM 745 O O . GLN A 1 97 ? 12.68 2.352 -11.367 1 94.31 97 GLN A O 1
ATOM 750 N N . TYR A 1 98 ? 14.781 2.994 -10.844 1 94.75 98 TYR A N 1
ATOM 751 C CA . TYR A 1 98 ? 14.336 4.102 -10.008 1 94.75 98 TYR A CA 1
ATOM 752 C C . TYR A 1 98 ? 14.852 5.434 -10.547 1 94.75 98 TYR A C 1
ATOM 754 O O . TYR A 1 98 ? 15.203 6.328 -9.781 1 94.75 98 TYR A O 1
ATOM 762 N N . TYR A 1 99 ? 14.828 5.551 -11.773 1 94.75 99 TYR A N 1
ATOM 763 C CA . TYR A 1 99 ? 15.375 6.742 -12.414 1 94.75 99 TYR A CA 1
ATOM 764 C C . TYR A 1 99 ? 14.5 7.961 -12.141 1 94.75 99 TYR A C 1
ATOM 766 O O . TYR A 1 99 ? 14.969 9.102 -12.203 1 94.75 99 TYR A O 1
ATOM 774 N N . GLN A 1 100 ? 13.297 7.73 -11.836 1 95.31 100 GLN A N 1
ATOM 775 C CA . GLN A 1 100 ? 12.375 8.836 -11.633 1 95.31 100 GLN A CA 1
ATOM 776 C C . GLN A 1 100 ? 12.477 9.391 -10.211 1 95.31 100 GLN A C 1
ATOM 778 O O . GLN A 1 100 ? 11.953 10.469 -9.922 1 95.31 100 GLN A O 1
ATOM 783 N N . LEU A 1 101 ? 13.102 8.68 -9.367 1 96.12 101 LEU A N 1
ATOM 784 C CA . LEU A 1 101 ? 13.195 9.078 -7.973 1 96.12 101 LEU A CA 1
ATOM 785 C C . LEU A 1 101 ? 13.93 10.406 -7.836 1 96.12 101 LEU A C 1
ATOM 787 O O . LEU A 1 101 ? 14.938 10.641 -8.508 1 96.12 101 LEU A O 1
ATOM 791 N N . ILE A 1 102 ? 13.453 11.195 -7.035 1 97.44 102 ILE A N 1
ATOM 792 C CA . ILE A 1 102 ? 14.07 12.492 -6.738 1 97.44 102 ILE A CA 1
ATOM 793 C C . ILE A 1 102 ? 15.391 12.273 -6.008 1 97.44 102 ILE A C 1
ATOM 795 O O . ILE A 1 102 ? 15.609 11.227 -5.395 1 97.44 102 ILE A O 1
ATOM 799 N N . ASP A 1 103 ? 16.25 13.227 -6.086 1 96.94 103 ASP A N 1
ATOM 800 C CA . ASP A 1 103 ? 17.516 13.102 -5.371 1 96.94 103 ASP A CA 1
ATOM 801 C C . ASP A 1 103 ? 17.297 13.148 -3.859 1 96.94 103 ASP A C 1
ATOM 803 O O . ASP A 1 103 ? 16.344 13.766 -3.381 1 96.94 103 ASP A O 1
ATOM 807 N N . LYS A 1 104 ? 18.203 12.617 -3.135 1 95.94 104 LYS A N 1
ATOM 808 C CA . LYS A 1 104 ? 18.062 12.352 -1.708 1 95.94 104 LYS A CA 1
ATOM 809 C C . LYS A 1 104 ? 17.844 13.648 -0.926 1 95.94 104 LYS A C 1
ATOM 811 O O . LYS A 1 104 ? 16.953 13.727 -0.073 1 95.94 104 LYS A O 1
ATOM 816 N N . ASP A 1 105 ? 18.609 14.672 -1.201 1 97.38 105 ASP A N 1
ATOM 817 C CA . ASP A 1 105 ? 18.562 15.914 -0.435 1 97.38 105 ASP A CA 1
ATOM 818 C C . ASP A 1 105 ? 17.234 16.641 -0.659 1 97.38 105 ASP A C 1
ATOM 820 O O . ASP A 1 105 ? 16.594 17.078 0.298 1 97.38 105 ASP A O 1
ATOM 824 N N . THR A 1 106 ? 16.891 16.766 -1.917 1 98.06 106 THR A N 1
ATOM 825 C CA . THR A 1 106 ? 15.609 17.391 -2.234 1 98.06 106 THR A CA 1
ATOM 826 C C . THR A 1 106 ? 14.453 16.594 -1.656 1 98.06 106 THR A C 1
ATOM 828 O O . THR A 1 106 ? 13.5 17.156 -1.12 1 98.06 106 THR A O 1
ATOM 831 N N . GLY A 1 107 ? 14.516 15.312 -1.782 1 98.19 107 GLY A N 1
ATOM 832 C CA . GLY A 1 107 ? 13.492 14.445 -1.218 1 98.19 107 GLY A CA 1
ATOM 833 C C . GLY A 1 107 ? 13.32 14.625 0.278 1 98.19 107 GLY A C 1
ATOM 834 O O . GLY A 1 107 ? 12.188 14.656 0.775 1 98.19 107 GLY A O 1
ATOM 835 N N . LEU A 1 108 ? 14.453 14.688 0.974 1 97.88 108 LEU A N 1
ATOM 836 C CA . LEU A 1 108 ? 14.406 14.883 2.42 1 97.88 108 LEU A CA 1
ATOM 837 C C . LEU A 1 108 ? 13.695 16.188 2.768 1 97.88 108 LEU A C 1
ATOM 839 O O . LEU A 1 108 ? 12.859 16.219 3.672 1 97.88 108 LEU A O 1
ATOM 843 N N . GLN A 1 109 ? 14.016 17.234 2.076 1 98.5 109 GLN A N 1
ATOM 844 C CA . GLN A 1 109 ? 13.375 18.531 2.311 1 98.5 109 GLN A CA 1
ATOM 845 C C . GLN A 1 109 ? 11.867 18.453 2.061 1 98.5 109 GLN A C 1
ATOM 847 O O . GLN A 1 109 ? 11.078 18.969 2.84 1 98.5 109 GLN A O 1
ATOM 852 N N . LEU A 1 110 ? 11.508 17.828 0.946 1 98.69 110 LEU A N 1
ATOM 853 C CA . LEU A 1 110 ? 10.094 17.688 0.613 1 98.69 110 LEU A CA 1
ATOM 854 C C . LEU A 1 110 ? 9.375 16.812 1.644 1 98.69 110 LEU A C 1
ATOM 856 O O . LEU A 1 110 ? 8.219 17.078 1.984 1 98.69 110 LEU A O 1
ATOM 860 N N . TYR A 1 111 ? 10.109 15.867 2.113 1 98.5 111 TYR A N 1
ATOM 861 C CA . TYR A 1 111 ? 9.547 14.992 3.137 1 98.5 111 TYR A CA 1
ATOM 862 C C . TYR A 1 111 ? 9.258 15.773 4.418 1 98.5 111 TYR A C 1
ATOM 864 O O . TYR A 1 111 ? 8.172 15.648 4.996 1 98.5 111 TYR A O 1
ATOM 872 N N . GLU A 1 112 ? 10.156 16.5 4.82 1 98.31 112 GLU A N 1
ATOM 873 C CA . GLU A 1 112 ? 9.969 17.344 6.004 1 98.31 112 GLU A CA 1
ATOM 874 C C . GLU A 1 112 ? 8.805 18.312 5.812 1 98.31 112 GLU A C 1
ATOM 876 O O . GLU A 1 112 ? 8.008 18.531 6.734 1 98.31 112 GLU A O 1
ATOM 881 N N . HIS A 1 113 ? 8.766 18.875 4.645 1 98.69 113 HIS A N 1
ATOM 882 C CA . HIS A 1 113 ? 7.652 19.75 4.32 1 98.69 113 HIS A CA 1
ATOM 883 C C . HIS A 1 113 ? 6.324 19.016 4.395 1 98.69 113 HIS A C 1
ATOM 885 O O . HIS A 1 113 ? 5.34 19.547 4.918 1 98.69 113 HIS A O 1
ATOM 891 N N . PHE A 1 114 ? 6.23 17.828 3.842 1 98.81 114 PHE A N 1
ATOM 892 C CA . PHE A 1 114 ? 5.043 16.984 3.881 1 98.81 114 PHE A CA 1
ATOM 893 C C . PHE A 1 114 ? 4.582 16.766 5.316 1 98.81 114 PHE A C 1
ATOM 895 O O . PHE A 1 114 ? 3.41 17 5.637 1 98.81 114 PHE A O 1
ATOM 902 N N . VAL A 1 115 ? 5.516 16.359 6.164 1 98.25 115 VAL A N 1
ATOM 903 C CA . VAL A 1 115 ? 5.219 16.062 7.562 1 98.25 115 VAL A CA 1
ATOM 904 C C . VAL A 1 115 ? 4.699 17.312 8.25 1 98.25 115 VAL A C 1
ATOM 906 O O . VAL A 1 115 ? 3.686 17.281 8.953 1 98.25 115 VAL A O 1
ATOM 909 N N . LYS A 1 116 ? 5.363 18.406 8.039 1 98.44 116 LYS A N 1
ATOM 910 C CA . LYS A 1 116 ? 4.953 19.672 8.641 1 98.44 116 LYS A CA 1
ATOM 911 C C . LYS A 1 116 ? 3.545 20.062 8.203 1 98.44 116 LYS A C 1
ATOM 913 O O . LYS A 1 116 ? 2.738 20.516 9.016 1 98.44 116 LYS A O 1
ATOM 918 N N . GLU A 1 117 ? 3.273 19.891 6.938 1 98.31 117 GLU A N 1
ATOM 919 C CA . GLU A 1 117 ? 1.964 20.25 6.406 1 98.31 117 GLU A CA 1
ATOM 920 C C . GLU A 1 117 ? 0.866 19.375 7.004 1 98.31 117 GLU A C 1
ATOM 922 O O . GLU A 1 117 ? -0.231 19.859 7.293 1 98.31 117 GLU A O 1
ATOM 927 N N . VAL A 1 118 ? 1.121 18.125 7.121 1 98.38 118 VAL A N 1
ATOM 928 C CA . VAL A 1 118 ? 0.151 17.234 7.75 1 98.38 118 VAL A CA 1
ATOM 929 C C . VAL A 1 118 ? -0.146 17.719 9.172 1 98.38 118 VAL A C 1
ATOM 931 O O . VAL A 1 118 ? -1.31 17.828 9.562 1 98.38 118 VAL A O 1
ATOM 934 N N . HIS A 1 119 ? 0.922 18 9.961 1 97.81 119 HIS A N 1
ATOM 935 C CA . HIS A 1 119 ? 0.733 18.516 11.312 1 97.81 119 HIS A CA 1
ATOM 936 C C . HIS A 1 119 ? -0.112 19.781 11.312 1 97.81 119 HIS A C 1
ATOM 938 O O . HIS A 1 119 ? -1.033 19.922 12.117 1 97.81 119 HIS A O 1
ATOM 944 N N . SER A 1 120 ? 0.235 20.609 10.398 1 97.62 120 SER A N 1
ATOM 945 C CA . SER A 1 120 ? -0.45 21.906 10.328 1 97.62 120 SER A CA 1
ATOM 946 C C . SER A 1 120 ? -1.937 21.719 10.039 1 97.62 120 SER A C 1
ATOM 948 O O . SER A 1 120 ? -2.779 22.359 10.672 1 97.62 120 SER A O 1
ATOM 950 N N . MET A 1 121 ? -2.281 20.859 9.148 1 97.12 121 MET A N 1
ATOM 951 C CA . MET A 1 121 ? -3.668 20.688 8.727 1 97.12 121 MET A CA 1
ATOM 952 C C . MET A 1 121 ? -4.461 19.922 9.781 1 97.12 121 MET A C 1
ATOM 954 O O . MET A 1 121 ? -5.691 19.969 9.797 1 97.12 121 MET A O 1
ATOM 958 N N . MET A 1 122 ? -3.734 19.188 10.602 1 96.81 122 MET A N 1
ATOM 959 C CA . MET A 1 122 ? -4.406 18.422 11.648 1 96.81 122 MET A CA 1
ATOM 960 C C . MET A 1 122 ? -4.453 19.203 12.953 1 96.81 122 MET A C 1
ATOM 962 O O . MET A 1 122 ? -4.941 18.703 13.969 1 96.81 122 MET A O 1
ATOM 966 N N . THR A 1 123 ? -3.906 20.391 12.82 1 92.94 123 THR A N 1
ATOM 967 C CA . THR A 1 123 ? -3.92 21.25 14 1 92.94 123 THR A CA 1
ATOM 968 C C . THR A 1 123 ? -5.352 21.516 14.453 1 92.94 123 THR A C 1
ATOM 970 O O . THR A 1 123 ? -6.23 21.781 13.625 1 92.94 123 THR A O 1
ATOM 973 N N . GLY A 1 124 ? -5.648 21.5 15.727 1 91 124 GLY A N 1
ATOM 974 C CA . GLY A 1 124 ? -6.965 21.766 16.281 1 91 124 GLY A CA 1
ATOM 975 C C . GLY A 1 124 ? -7.758 20.516 16.562 1 91 124 GLY A C 1
ATOM 976 O O . GLY A 1 124 ? -8.805 20.562 17.219 1 91 124 GLY A O 1
ATOM 977 N N . ARG A 1 125 ? -7.32 19.453 16.016 1 88.31 125 ARG A N 1
ATOM 978 C CA . ARG A 1 125 ? -7.949 18.172 16.328 1 88.31 125 ARG A CA 1
ATOM 979 C C . ARG A 1 125 ? -7.422 17.609 17.641 1 88.31 125 ARG A C 1
ATOM 981 O O . ARG A 1 125 ? -6.27 17.844 18 1 88.31 125 ARG A O 1
ATOM 988 N N . GLU A 1 126 ? -8.25 16.875 18.266 1 93.19 126 GLU A N 1
ATOM 989 C CA . GLU A 1 126 ? -7.879 16.344 19.578 1 93.19 126 GLU A CA 1
ATOM 990 C C . GLU A 1 126 ? -7.582 14.844 19.5 1 93.19 126 GLU A C 1
ATOM 992 O O . GLU A 1 126 ? -8.234 14.117 18.75 1 93.19 126 GLU A O 1
ATOM 997 N N . GLY A 1 127 ? -6.574 14.469 20.266 1 94.06 127 GLY A N 1
ATOM 998 C CA . GLY A 1 127 ? -6.32 13.047 20.469 1 94.06 127 GLY A CA 1
ATOM 999 C C . GLY A 1 127 ? -5.633 12.391 19.297 1 94.06 127 GLY A C 1
ATOM 1000 O O . GLY A 1 127 ? -5.566 11.156 19.219 1 94.06 127 GLY A O 1
ATOM 1001 N N . ASN A 1 128 ? -5.203 13.172 18.344 1 94 128 ASN A N 1
ATOM 1002 C CA . ASN A 1 128 ? -4.512 12.625 17.188 1 94 128 ASN A CA 1
ATOM 1003 C C . ASN A 1 128 ? -3.025 12.43 17.469 1 94 128 ASN A C 1
ATOM 1005 O O . ASN A 1 128 ? -2.402 13.25 18.141 1 94 128 ASN A O 1
ATOM 1009 N N . VAL A 1 129 ? -2.498 11.414 17.031 1 95 129 VAL A N 1
ATOM 1010 C CA . VAL A 1 129 ? -1.062 11.164 17.062 1 95 129 VAL A CA 1
ATOM 1011 C C . VAL A 1 129 ? -0.533 11.039 15.633 1 95 129 VAL A C 1
ATOM 1013 O O . VAL A 1 129 ? -1.1 10.312 14.82 1 95 129 VAL A O 1
ATOM 1016 N N . ILE A 1 130 ? 0.504 11.812 15.328 1 95.56 130 ILE A N 1
ATOM 1017 C CA . ILE A 1 130 ? 1.176 11.734 14.031 1 95.56 130 ILE A CA 1
ATOM 1018 C C . ILE A 1 130 ? 2.619 11.281 14.227 1 95.56 130 ILE A C 1
ATOM 1020 O O . ILE A 1 130 ? 3.391 11.922 14.945 1 95.56 130 ILE A O 1
ATOM 1024 N N . ILE A 1 131 ? 2.93 10.18 13.68 1 93.94 131 ILE A N 1
ATOM 1025 C CA . ILE A 1 131 ? 4.305 9.688 13.727 1 93.94 131 ILE A CA 1
ATOM 1026 C C . ILE A 1 131 ? 4.855 9.555 12.312 1 93.94 131 ILE A C 1
ATOM 1028 O O . ILE A 1 131 ? 4.117 9.211 11.383 1 93.94 131 ILE A O 1
ATOM 1032 N N . SER A 1 132 ? 6.055 9.852 12.102 1 93.75 132 SER A N 1
ATOM 1033 C CA . SER A 1 132 ? 6.699 9.797 10.797 1 93.75 132 SER A CA 1
ATOM 1034 C C . SER A 1 132 ? 8.016 9.023 10.859 1 93.75 132 SER A C 1
ATOM 1036 O O . SER A 1 132 ? 8.758 9.141 11.836 1 93.75 132 SER A O 1
ATOM 1038 N N . GLY A 1 133 ? 8.242 8.25 9.852 1 92.38 133 GLY A N 1
ATOM 1039 C CA . GLY A 1 133 ? 9.523 7.566 9.727 1 92.38 133 GLY A CA 1
ATOM 1040 C C . GLY A 1 133 ? 10.656 8.484 9.312 1 92.38 133 GLY A C 1
ATOM 1041 O O . GLY A 1 133 ? 10.461 9.695 9.18 1 92.38 133 GLY A O 1
ATOM 1042 N N . THR A 1 134 ? 11.789 7.859 9.211 1 89.94 134 THR A N 1
ATOM 1043 C CA . THR A 1 134 ? 12.984 8.602 8.82 1 89.94 134 THR A CA 1
ATOM 1044 C C . THR A 1 134 ? 13.25 8.461 7.324 1 89.94 134 THR A C 1
ATOM 1046 O O . THR A 1 134 ? 13.305 7.34 6.805 1 89.94 134 THR A O 1
ATOM 1049 N N . TYR A 1 135 ? 13.453 9.578 6.68 1 93.44 135 TYR A N 1
ATOM 1050 C CA . TYR A 1 135 ? 13.688 9.578 5.238 1 93.44 135 TYR A CA 1
ATOM 1051 C C . TYR A 1 135 ? 15.031 8.953 4.906 1 93.44 135 TYR A C 1
ATOM 1053 O O . TYR A 1 135 ? 16.047 9.281 5.523 1 93.44 135 TYR A O 1
ATOM 1061 N N . GLY A 1 136 ? 15.016 8.008 3.963 1 88.19 136 GLY A N 1
ATOM 1062 C CA . GLY A 1 136 ? 16.25 7.398 3.48 1 88.19 136 GLY A CA 1
ATOM 1063 C C . GLY A 1 136 ? 16.656 6.168 4.27 1 88.19 136 GLY A C 1
ATOM 1064 O O . GLY A 1 136 ? 17.656 5.531 3.955 1 88.19 136 GLY A O 1
ATOM 1065 N N . ASN A 1 137 ? 15.891 5.82 5.254 1 83.94 137 ASN A N 1
ATOM 1066 C CA . ASN A 1 137 ? 16.234 4.672 6.086 1 83.94 137 ASN A CA 1
ATOM 1067 C C . ASN A 1 137 ? 15.148 3.598 6.031 1 83.94 137 ASN A C 1
ATOM 1069 O O . ASN A 1 137 ? 13.977 3.906 5.82 1 83.94 137 ASN A O 1
ATOM 1073 N N . ARG A 1 138 ? 15.742 2.4 6.215 1 82.38 138 ARG A N 1
ATOM 1074 C CA . ARG A 1 138 ? 14.797 1.302 6.387 1 82.38 138 ARG A CA 1
ATOM 1075 C C . ARG A 1 138 ? 14.039 1.433 7.707 1 82.38 138 ARG A C 1
ATOM 1077 O O . ARG A 1 138 ? 14.617 1.835 8.719 1 82.38 138 ARG A O 1
ATOM 1084 N N . GLN A 1 139 ? 12.82 1.061 7.684 1 84.81 139 GLN A N 1
ATOM 1085 C CA . GLN A 1 139 ? 12.016 1.13 8.898 1 84.81 139 GLN A CA 1
ATOM 1086 C C . GLN A 1 139 ? 11.07 -0.06 9 1 84.81 139 GLN A C 1
ATOM 1088 O O . GLN A 1 139 ? 10.445 -0.454 8.008 1 84.81 139 GLN A O 1
ATOM 1093 N N . GLY A 1 140 ? 10.961 -0.588 10.18 1 90.75 140 GLY A N 1
ATOM 1094 C CA . GLY A 1 140 ? 10.008 -1.645 10.461 1 90.75 140 GLY A CA 1
ATOM 1095 C C . GLY A 1 140 ? 8.609 -1.124 10.742 1 90.75 140 GLY A C 1
ATOM 1096 O O . GLY A 1 140 ? 8.445 -0.047 11.32 1 90.75 140 GLY A O 1
ATOM 1097 N N . LEU A 1 141 ? 7.617 -1.877 10.344 1 94.56 141 LEU A N 1
ATOM 1098 C CA . LEU A 1 141 ? 6.223 -1.492 10.531 1 94.56 141 LEU A CA 1
ATOM 1099 C C . LEU A 1 141 ? 5.375 -2.697 10.914 1 94.56 141 LEU A C 1
ATOM 1101 O O . LEU A 1 141 ? 5.488 -3.766 10.312 1 94.56 141 LEU A O 1
ATOM 1105 N N . GLN A 1 142 ? 4.672 -2.514 11.93 1 94.38 142 GLN A N 1
ATOM 1106 C CA . GLN A 1 142 ? 3.576 -3.41 12.289 1 94.38 142 GLN A CA 1
ATOM 1107 C C . GLN A 1 142 ? 2.238 -2.676 12.281 1 94.38 142 GLN A C 1
ATOM 1109 O O . GLN A 1 142 ? 2.139 -1.552 12.773 1 94.38 142 GLN A O 1
ATOM 1114 N N . PHE A 1 143 ? 1.259 -3.373 11.617 1 94.25 143 PHE A N 1
ATOM 1115 C CA . PHE A 1 143 ? -0.034 -2.719 11.781 1 94.25 143 PHE A CA 1
ATOM 1116 C C . PHE A 1 143 ? -1.162 -3.744 11.789 1 94.25 143 PHE A C 1
ATOM 1118 O O . PHE A 1 143 ? -0.951 -4.91 11.453 1 94.25 143 PHE A O 1
ATOM 1125 N N . SER A 1 144 ? -2.27 -3.262 12.32 1 94.19 144 SER A N 1
ATOM 1126 C CA . SER A 1 144 ? -3.545 -3.967 12.25 1 94.19 144 SER A CA 1
ATOM 1127 C C . SER A 1 144 ? -4.594 -3.135 11.523 1 94.19 144 SER A C 1
ATOM 1129 O O . SER A 1 144 ? -4.605 -1.906 11.633 1 94.19 144 SER A O 1
ATOM 1131 N N . SER A 1 145 ? -5.477 -3.838 10.812 1 93.94 145 SER A N 1
ATOM 1132 C CA . SER A 1 145 ? -6.547 -3.178 10.07 1 93.94 145 SER A CA 1
ATOM 1133 C C . SER A 1 145 ? -7.793 -4.051 10.008 1 93.94 145 SER A C 1
ATOM 1135 O O . SER A 1 145 ? -7.699 -5.27 9.836 1 93.94 145 SER A O 1
ATOM 1137 N N . ASP A 1 146 ? -8.969 -3.412 10.109 1 89.5 146 ASP A N 1
ATOM 1138 C CA . ASP A 1 146 ? -10.234 -4.105 9.891 1 89.5 146 ASP A CA 1
ATOM 1139 C C . ASP A 1 146 ? -10.656 -4.039 8.422 1 89.5 146 ASP A C 1
ATOM 1141 O O . ASP A 1 146 ? -11.805 -4.312 8.086 1 89.5 146 ASP A O 1
ATOM 1145 N N . GLY A 1 147 ? -9.727 -3.795 7.621 1 90.56 147 GLY A N 1
ATOM 1146 C CA . GLY A 1 147 ? -9.867 -3.541 6.195 1 90.56 147 GLY A CA 1
ATOM 1147 C C . GLY A 1 147 ? -8.953 -2.438 5.695 1 90.56 147 GLY A C 1
ATOM 1148 O O . GLY A 1 147 ? -9.258 -1.254 5.863 1 90.56 147 GLY A O 1
ATOM 1149 N N . PRO A 1 148 ? -7.898 -2.801 5.117 1 92.44 148 PRO A N 1
ATOM 1150 C CA . PRO A 1 148 ? -6.883 -1.816 4.746 1 92.44 148 PRO A CA 1
ATOM 1151 C C . PRO A 1 148 ? -7.438 -0.691 3.879 1 92.44 148 PRO A C 1
ATOM 1153 O O . PRO A 1 148 ? -6.977 0.449 3.969 1 92.44 148 PRO A O 1
ATOM 1156 N N . TYR A 1 149 ? -8.438 -0.955 2.959 1 93.81 149 TYR A N 1
ATOM 1157 C CA . TYR A 1 149 ? -9.094 0.066 2.143 1 93.81 149 TYR A CA 1
ATOM 1158 C C . TYR A 1 149 ? -8.062 0.987 1.5 1 93.81 149 TYR A C 1
ATOM 1160 O O . TYR A 1 149 ? -8.039 2.191 1.767 1 93.81 149 TYR A O 1
ATOM 1168 N N . CYS A 1 150 ? -7.277 0.501 0.598 1 96.25 150 CYS A N 1
ATOM 1169 C CA . CYS A 1 150 ? -6.098 1.146 0.031 1 96.25 150 CYS A CA 1
ATOM 1170 C C . CYS A 1 150 ? -6.484 2.117 -1.076 1 96.25 150 CYS A C 1
ATOM 1172 O O . CYS A 1 150 ? -7.23 1.758 -1.991 1 96.25 150 CYS A O 1
ATOM 1174 N N . HIS A 1 151 ? -6.004 3.316 -1.035 1 96.94 151 HIS A N 1
ATOM 1175 C CA . HIS A 1 151 ? -6.141 4.301 -2.104 1 96.94 151 HIS A CA 1
ATOM 1176 C C . HIS A 1 151 ? -4.781 4.82 -2.555 1 96.94 151 HIS A C 1
ATOM 1178 O O . HIS A 1 151 ? -3.824 4.824 -1.776 1 96.94 151 HIS A O 1
ATOM 1184 N N . ILE A 1 152 ? -4.746 5.23 -3.787 1 96.94 152 ILE A N 1
ATOM 1185 C CA . ILE A 1 152 ? -3.533 5.82 -4.344 1 96.94 152 ILE A CA 1
ATOM 1186 C C . ILE A 1 152 ? -3.793 7.281 -4.707 1 96.94 152 ILE A C 1
ATOM 1188 O O . ILE A 1 152 ? -4.781 7.598 -5.371 1 96.94 152 ILE A O 1
ATOM 1192 N N . PHE A 1 153 ? -2.953 8.211 -4.246 1 97.38 153 PHE A N 1
ATOM 1193 C CA . PHE A 1 153 ? -2.963 9.625 -4.602 1 97.38 153 PHE A CA 1
ATOM 1194 C C . PHE A 1 153 ? -1.747 9.977 -5.449 1 97.38 153 PHE A C 1
ATOM 1196 O O . PHE A 1 153 ? -0.639 9.508 -5.18 1 97.38 153 PHE A O 1
ATOM 1203 N N . GLU A 1 154 ? -2.023 10.789 -6.426 1 95.88 154 GLU A N 1
ATOM 1204 C CA . GLU A 1 154 ? -0.935 11.242 -7.289 1 95.88 154 GLU A CA 1
ATOM 1205 C C . GLU A 1 154 ? -1.097 12.711 -7.656 1 95.88 154 GLU A C 1
ATOM 1207 O O . GLU A 1 154 ? -2.219 13.219 -7.734 1 95.88 154 GLU A O 1
ATOM 1212 N N . VAL A 1 155 ? -0.036 13.375 -7.766 1 95.25 155 VAL A N 1
ATOM 1213 C CA . VAL A 1 155 ? 0 14.719 -8.336 1 95.25 155 VAL A CA 1
ATOM 1214 C C . VAL A 1 155 ? 1.075 14.789 -9.422 1 95.25 155 VAL A C 1
ATOM 1216 O O . VAL A 1 155 ? 2.08 14.078 -9.352 1 95.25 155 VAL A O 1
ATOM 1219 N N . MET B 1 1 ? -5.66 3.199 -20.078 1 74.75 1 MET B N 1
ATOM 1220 C CA . MET B 1 1 ? -6.191 3.033 -18.734 1 74.75 1 MET B CA 1
ATOM 1221 C C . MET B 1 1 ? -5.805 1.675 -18.156 1 74.75 1 MET B C 1
ATOM 1223 O O . MET B 1 1 ? -5.766 0.679 -18.875 1 74.75 1 MET B O 1
ATOM 1227 N N . SER B 1 2 ? -5.367 1.588 -16.875 1 89.75 2 SER B N 1
ATOM 1228 C CA . SER B 1 2 ? -4.938 0.34 -16.25 1 89.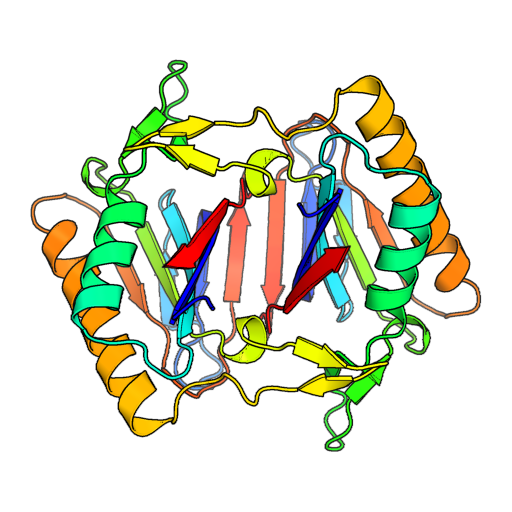75 2 SER B CA 1
ATOM 1229 C C . SER B 1 2 ? -6.098 -0.637 -16.109 1 89.75 2 SER B C 1
ATOM 1231 O O . SER B 1 2 ? -7.219 -0.234 -15.789 1 89.75 2 SER B O 1
ATOM 1233 N N . LYS B 1 3 ? -5.871 -1.885 -16.422 1 96.69 3 LYS B N 1
ATOM 1234 C CA . LYS B 1 3 ? -6.891 -2.928 -16.344 1 96.69 3 LYS B CA 1
ATOM 1235 C C . LYS B 1 3 ? -6.785 -3.684 -15.016 1 96.69 3 LYS B C 1
ATOM 1237 O O . LYS B 1 3 ? -7.77 -4.258 -14.539 1 96.69 3 LYS B O 1
ATOM 1242 N N . ALA B 1 4 ? -5.609 -3.738 -14.508 1 97.88 4 ALA B N 1
ATOM 1243 C CA . ALA B 1 4 ? -5.352 -4.332 -13.195 1 97.88 4 ALA B CA 1
ATOM 1244 C C . ALA B 1 4 ? -4.25 -3.578 -12.461 1 97.88 4 ALA B C 1
ATOM 1246 O O . ALA B 1 4 ? -3.291 -3.105 -13.078 1 97.88 4 ALA B O 1
ATOM 1247 N N . ARG B 1 5 ? -4.402 -3.43 -11.203 1 98 5 ARG B N 1
ATOM 1248 C CA . ARG B 1 5 ? -3.408 -2.779 -10.352 1 98 5 ARG B CA 1
ATOM 1249 C C . ARG B 1 5 ? -3.137 -3.6 -9.102 1 98 5 ARG B C 1
ATOM 1251 O O . ARG B 1 5 ? -4.07 -4.105 -8.469 1 98 5 ARG B O 1
ATOM 1258 N N . VAL B 1 6 ? -1.847 -3.77 -8.766 1 98.38 6 VAL B N 1
ATOM 1259 C CA . VAL B 1 6 ? -1.443 -4.527 -7.586 1 98.38 6 VAL B CA 1
ATOM 1260 C C . VAL B 1 6 ? -0.414 -3.73 -6.789 1 98.38 6 VAL B C 1
ATOM 1262 O O . VAL B 1 6 ? 0.548 -3.205 -7.355 1 98.38 6 VAL B O 1
ATOM 1265 N N . ILE B 1 7 ? -0.634 -3.543 -5.539 1 98.31 7 ILE B N 1
ATOM 1266 C CA . ILE B 1 7 ? 0.357 -3.035 -4.598 1 98.31 7 ILE B CA 1
ATOM 1267 C C . ILE B 1 7 ? 1.035 -4.203 -3.883 1 98.31 7 ILE B C 1
ATOM 1269 O O . ILE B 1 7 ? 0.362 -5.078 -3.332 1 98.31 7 ILE B O 1
ATOM 1273 N N . LEU B 1 8 ? 2.328 -4.246 -3.961 1 98.31 8 LEU B N 1
ATOM 1274 C CA . LEU B 1 8 ? 3.131 -5.266 -3.291 1 98.31 8 LEU B CA 1
ATOM 1275 C C . LEU B 1 8 ? 3.842 -4.68 -2.076 1 98.31 8 LEU B C 1
ATOM 1277 O O . LEU B 1 8 ? 4.453 -3.613 -2.162 1 98.31 8 LEU B O 1
ATOM 1281 N N . GLN B 1 9 ? 3.748 -5.359 -0.926 1 97.44 9 GLN B N 1
ATOM 1282 C CA . GLN B 1 9 ? 4.477 -4.98 0.281 1 97.44 9 GLN B CA 1
ATOM 1283 C C . GLN B 1 9 ? 5.207 -6.176 0.882 1 97.44 9 GLN B C 1
ATOM 1285 O O . GLN B 1 9 ? 4.625 -7.254 1.028 1 97.44 9 GLN B O 1
ATOM 1290 N N . ASN B 1 10 ? 6.422 -5.965 1.268 1 96.44 10 ASN B N 1
ATOM 1291 C CA . ASN B 1 10 ? 7.18 -7.008 1.949 1 96.44 10 ASN B CA 1
ATOM 1292 C C . ASN B 1 10 ? 6.711 -7.188 3.391 1 96.44 10 ASN B C 1
ATOM 1294 O O . ASN B 1 10 ? 6.414 -6.211 4.078 1 96.44 10 ASN B O 1
ATOM 1298 N N . ILE B 1 11 ? 6.734 -8.453 3.844 1 96.5 11 ILE B N 1
ATOM 1299 C CA . ILE B 1 11 ? 6.336 -8.742 5.215 1 96.5 11 ILE B CA 1
ATOM 1300 C C . ILE B 1 11 ? 7.285 -9.773 5.824 1 96.5 11 ILE B C 1
ATOM 1302 O O . ILE B 1 11 ? 8 -10.469 5.098 1 96.5 11 ILE B O 1
ATOM 1306 N N . THR B 1 12 ? 7.246 -9.82 7.137 1 94.94 12 THR B N 1
ATOM 1307 C CA . THR B 1 12 ? 7.918 -10.883 7.871 1 94.94 12 THR B CA 1
ATOM 1308 C C . THR B 1 12 ? 6.898 -11.82 8.516 1 94.94 12 THR B C 1
ATOM 1310 O O . THR B 1 12 ? 7.23 -12.945 8.883 1 94.94 12 THR B O 1
ATOM 1313 N N . SER B 1 13 ? 5.711 -11.383 8.672 1 95.5 13 SER B N 1
ATOM 1314 C CA . SER B 1 13 ? 4.57 -12.164 9.133 1 95.5 13 SER B CA 1
ATOM 1315 C C . SER B 1 13 ? 3.254 -11.445 8.852 1 95.5 13 SER B C 1
ATOM 1317 O O . SER B 1 13 ? 3.234 -10.227 8.648 1 95.5 13 SER B O 1
ATOM 1319 N N . ALA B 1 14 ? 2.215 -12.242 8.82 1 95.5 14 ALA B N 1
ATOM 1320 C CA . ALA B 1 14 ? 0.9 -11.641 8.625 1 95.5 14 ALA B CA 1
ATOM 1321 C C . ALA B 1 14 ? -0.21 -12.57 9.102 1 95.5 14 ALA B C 1
ATOM 1323 O O . ALA B 1 14 ? -0.035 -13.789 9.141 1 95.5 14 ALA B O 1
ATOM 1324 N N . ASN B 1 15 ? -1.286 -11.969 9.492 1 93.19 15 ASN B N 1
ATOM 1325 C CA . ASN B 1 15 ? -2.537 -12.656 9.805 1 93.19 15 ASN B CA 1
ATOM 1326 C C . ASN B 1 15 ? -3.707 -12.07 9.016 1 93.19 15 ASN B C 1
ATOM 1328 O O . ASN B 1 15 ? -3.857 -10.844 8.938 1 93.19 15 ASN B O 1
ATOM 1332 N N . LEU B 1 16 ? -4.414 -12.906 8.43 1 91.69 16 LEU B N 1
ATOM 1333 C CA . LEU B 1 16 ? -5.582 -12.484 7.664 1 91.69 16 LEU B CA 1
ATOM 1334 C C . LEU B 1 16 ? -6.867 -13.031 8.281 1 91.69 16 LEU B C 1
ATOM 1336 O O . LEU B 1 16 ? -6.949 -14.219 8.602 1 91.69 16 LEU B O 1
ATOM 1340 N N . LEU B 1 17 ? -7.766 -12.164 8.672 1 83.62 17 LEU B N 1
ATOM 1341 C CA . LEU B 1 17 ? -9.086 -12.57 9.141 1 83.62 17 LEU B CA 1
ATOM 1342 C C . LEU B 1 17 ? -10.016 -12.875 7.969 1 83.62 17 LEU B C 1
ATOM 1344 O O . LEU B 1 17 ? -10.273 -12.008 7.137 1 83.62 17 LEU B O 1
ATOM 1348 N N . MET B 1 18 ? -10.242 -14.188 7.887 1 70 18 MET B N 1
ATOM 1349 C CA . MET B 1 18 ? -11.133 -14.594 6.801 1 70 18 MET B CA 1
ATOM 1350 C C . MET B 1 18 ? -12.594 -14.539 7.246 1 70 18 MET B C 1
ATOM 1352 O O . MET B 1 18 ? -12.906 -14.82 8.406 1 70 18 MET B O 1
ATOM 1356 N N . ASN B 1 19 ? -13.531 -14.234 6.422 1 60.47 19 ASN B N 1
ATOM 1357 C CA . ASN B 1 19 ? -14.984 -14.375 6.535 1 60.47 19 ASN B CA 1
ATOM 1358 C C . ASN B 1 19 ? -15.523 -13.656 7.77 1 60.47 19 ASN B C 1
ATOM 1360 O O . ASN B 1 19 ? -16.25 -14.25 8.57 1 60.47 19 ASN B O 1
ATOM 1364 N N . ASN B 1 20 ? -15.281 -12.383 7.973 1 55.09 20 ASN B N 1
ATOM 1365 C CA . ASN B 1 20 ? -15.852 -11.594 9.055 1 55.09 20 ASN B CA 1
ATOM 1366 C C . ASN B 1 20 ? -15.789 -12.344 10.391 1 55.09 20 ASN B C 1
ATOM 1368 O O . ASN B 1 20 ? -16.594 -12.094 11.289 1 55.09 20 ASN B O 1
ATOM 1372 N N . VAL B 1 21 ? -15.133 -13.539 10.344 1 53.25 21 VAL B N 1
ATOM 1373 C CA . VAL B 1 21 ? -15.117 -14.242 11.625 1 53.25 21 VAL B CA 1
ATOM 1374 C C . VAL B 1 21 ? -14.008 -13.688 12.508 1 53.25 21 VAL B C 1
ATOM 1376 O O . VAL B 1 21 ? -12.984 -13.219 12.008 1 53.25 21 VAL B O 1
ATOM 1379 N N . ASP B 1 22 ? -14.273 -13.336 13.688 1 59.56 22 ASP B N 1
ATOM 1380 C CA . ASP B 1 22 ? -13.5 -12.727 14.766 1 59.56 22 ASP B CA 1
ATOM 1381 C C . ASP B 1 22 ? -12.211 -13.5 15.031 1 59.56 22 ASP B C 1
ATOM 1383 O O . ASP B 1 22 ? -11.492 -13.203 15.984 1 59.56 22 ASP B O 1
ATOM 1387 N N . GLU B 1 23 ? -11.969 -14.562 14.242 1 63.38 23 GLU B N 1
ATOM 1388 C CA . GLU B 1 23 ? -10.734 -15.297 14.516 1 63.38 23 GLU B CA 1
ATOM 1389 C C . GLU B 1 23 ? -9.773 -15.227 13.336 1 63.38 23 GLU B C 1
ATOM 1391 O O . GLU B 1 23 ? -10.195 -15.352 12.18 1 63.38 23 GLU B O 1
ATOM 1396 N N . TRP B 1 24 ? -8.633 -14.82 13.672 1 63.97 24 TRP B N 1
ATOM 1397 C CA . TRP B 1 24 ? -7.562 -14.852 12.68 1 63.97 24 TRP B CA 1
ATOM 1398 C C . TRP B 1 24 ? -7.316 -16.281 12.195 1 63.97 24 TRP B C 1
ATOM 1400 O O . TRP B 1 24 ? -7.055 -17.172 12.992 1 63.97 24 TRP B O 1
ATOM 1410 N N . LYS B 1 25 ? -7.66 -16.578 11 1 62.62 25 LYS B N 1
ATOM 1411 C CA . LYS B 1 25 ? -7.672 -17.969 10.547 1 62.62 25 LYS B CA 1
ATOM 1412 C C . LYS B 1 25 ? -6.391 -18.312 9.789 1 62.62 25 LYS B C 1
ATOM 1414 O O . LYS B 1 25 ? -5.949 -19.469 9.789 1 62.62 25 LYS B O 1
ATOM 1419 N N . SER B 1 26 ? -5.773 -17.234 9.305 1 73.5 26 SER B N 1
ATOM 1420 C CA . SER B 1 26 ? -4.625 -17.594 8.477 1 73.5 26 SER B CA 1
ATOM 1421 C C . SER B 1 26 ? -3.406 -16.75 8.812 1 73.5 26 SER B C 1
ATOM 1423 O O . SER B 1 26 ? -3.486 -15.516 8.836 1 73.5 26 SER B O 1
ATOM 1425 N N . THR B 1 27 ? -2.381 -17.531 9.172 1 80.31 27 THR B N 1
ATOM 1426 C CA . THR B 1 27 ? -1.142 -16.875 9.562 1 80.31 27 THR B CA 1
ATOM 1427 C C . THR B 1 27 ? 0.014 -17.312 8.672 1 80.31 27 THR B C 1
ATOM 1429 O O . THR B 1 27 ? 0.092 -18.484 8.273 1 80.31 27 THR B O 1
ATOM 1432 N N . VAL B 1 28 ? 0.752 -16.312 8.297 1 83.19 28 VAL B N 1
ATOM 1433 C CA . VAL B 1 28 ? 2.033 -16.609 7.664 1 83.19 28 VAL B CA 1
ATOM 1434 C C . VAL B 1 28 ? 3.174 -16.109 8.539 1 83.19 28 VAL B C 1
ATOM 1436 O O . VAL B 1 28 ? 3.068 -15.031 9.141 1 83.19 28 VAL B O 1
ATOM 1439 N N . ASN B 1 29 ? 4.266 -16.938 8.586 1 90.25 29 ASN B N 1
ATOM 1440 C CA . ASN B 1 29 ? 5.34 -16.625 9.523 1 90.25 29 ASN B CA 1
ATOM 1441 C C . ASN B 1 29 ? 6.688 -16.516 8.82 1 90.25 29 ASN B C 1
ATOM 1443 O O . ASN B 1 29 ? 7.711 -16.281 9.461 1 90.25 29 ASN B O 1
ATOM 1447 N N . ASN B 1 30 ? 6.688 -16.812 7.578 1 92.12 30 ASN B N 1
ATOM 1448 C CA . ASN B 1 30 ? 7.891 -16.578 6.789 1 92.12 30 ASN B CA 1
ATOM 1449 C C . ASN B 1 30 ? 7.891 -15.18 6.172 1 92.12 30 ASN B C 1
ATOM 1451 O O . ASN B 1 30 ? 6.844 -14.547 6.062 1 92.12 30 ASN B O 1
ATOM 1455 N N . ARG B 1 31 ? 9.102 -14.789 5.855 1 94.62 31 ARG B N 1
ATOM 1456 C CA . ARG B 1 31 ? 9.148 -13.609 4.992 1 94.62 31 ARG B CA 1
ATOM 1457 C C . ARG B 1 31 ? 8.273 -13.812 3.756 1 94.62 31 ARG B C 1
ATOM 1459 O O . ARG B 1 31 ? 8.086 -14.938 3.297 1 94.62 31 ARG B O 1
ATOM 1466 N N . GLY B 1 32 ? 7.68 -12.781 3.273 1 96.88 32 GLY B N 1
ATOM 1467 C CA . GLY B 1 32 ? 6.781 -12.852 2.135 1 96.88 32 GLY B CA 1
ATOM 1468 C C . GLY B 1 32 ? 6.312 -11.492 1.658 1 96.88 32 GLY B C 1
ATOM 1469 O O . GLY B 1 32 ? 7.016 -10.492 1.823 1 96.88 32 GLY B O 1
ATOM 1470 N N . VAL B 1 33 ? 5.152 -11.562 0.975 1 97.69 33 VAL B N 1
ATOM 1471 C CA . VAL B 1 33 ? 4.566 -10.32 0.474 1 97.69 33 VAL B CA 1
ATOM 1472 C C . VAL B 1 33 ? 3.051 -10.359 0.646 1 97.69 33 VAL B C 1
ATOM 1474 O O . VAL B 1 33 ? 2.449 -11.43 0.673 1 97.69 33 VAL B O 1
ATOM 1477 N N . VAL B 1 34 ? 2.531 -9.219 0.831 1 97.81 34 VAL B N 1
ATOM 1478 C CA . VAL B 1 34 ? 1.099 -9.016 0.65 1 97.81 34 VAL B CA 1
ATOM 1479 C C . VAL B 1 34 ? 0.835 -8.359 -0.706 1 97.81 34 VAL B C 1
ATOM 1481 O O . VAL B 1 34 ? 1.519 -7.41 -1.086 1 97.81 34 VAL B O 1
ATOM 1484 N N . LEU B 1 35 ? -0.093 -8.883 -1.454 1 98.38 35 LEU B N 1
ATOM 1485 C CA . LEU B 1 35 ? -0.551 -8.328 -2.727 1 98.38 35 LEU B CA 1
ATOM 1486 C C . LEU B 1 35 ? -1.965 -7.773 -2.6 1 98.38 35 LEU B C 1
ATOM 1488 O O . LEU B 1 35 ? -2.92 -8.523 -2.398 1 98.38 35 LEU B O 1
ATOM 1492 N N . TYR B 1 36 ? -2.059 -6.441 -2.68 1 98.12 36 TYR B N 1
ATOM 1493 C CA . TYR B 1 36 ? -3.355 -5.777 -2.748 1 98.12 36 TYR B CA 1
ATOM 1494 C C . TYR B 1 36 ? -3.783 -5.562 -4.195 1 98.12 36 TYR B C 1
ATOM 1496 O O . TYR B 1 36 ? -3.109 -4.855 -4.949 1 98.12 36 TYR B O 1
ATOM 1504 N N . LEU B 1 37 ? -4.91 -6.121 -4.594 1 97.44 37 LEU B N 1
ATOM 1505 C CA . LEU B 1 37 ? -5.156 -6.043 -6.031 1 97.44 37 LEU B CA 1
ATOM 1506 C C . LEU B 1 37 ? -6.566 -5.547 -6.316 1 97.44 37 LEU B C 1
ATOM 1508 O O . LEU B 1 37 ? -7.48 -5.754 -5.512 1 97.44 37 LEU B O 1
ATOM 1512 N N . SER B 1 38 ? -6.699 -4.926 -7.414 1 97.88 38 SER B N 1
ATOM 1513 C CA . SER B 1 38 ? -7.965 -4.449 -7.969 1 97.88 38 SER B CA 1
ATOM 1514 C C . SER B 1 38 ? -8.008 -4.629 -9.484 1 97.88 38 SER B C 1
ATOM 1516 O O . SER B 1 38 ? -6.984 -4.477 -10.156 1 97.88 38 SER B O 1
ATOM 1518 N N . PHE B 1 39 ? -9.172 -4.906 -9.969 1 98.44 39 PHE B N 1
ATOM 1519 C CA . PHE B 1 39 ? -9.406 -5.027 -11.398 1 98.44 39 PHE B CA 1
ATOM 1520 C C . PHE B 1 39 ? -10.32 -3.91 -11.898 1 98.44 39 PHE B C 1
ATOM 1522 O O . PHE B 1 39 ? -11.289 -3.547 -11.227 1 98.44 39 PHE B O 1
ATOM 1529 N N . MET B 1 40 ? -10.039 -3.424 -13.031 1 98.12 40 MET B N 1
ATOM 1530 C CA . MET B 1 40 ? -10.852 -2.373 -13.641 1 98.12 40 MET B CA 1
ATOM 1531 C C . MET B 1 40 ? -11.602 -2.904 -14.852 1 98.12 40 MET B C 1
ATOM 1533 O O . MET B 1 40 ? -11.297 -3.986 -15.359 1 98.12 40 MET B O 1
ATOM 1537 N N . LYS B 1 41 ? -12.562 -2.125 -15.305 1 97.44 41 LYS B N 1
ATOM 1538 C CA . LYS B 1 41 ? -13.344 -2.488 -16.484 1 97.44 41 LYS B CA 1
ATOM 1539 C C . LYS B 1 41 ? -12.438 -2.805 -17.672 1 97.44 41 LYS B C 1
ATOM 1541 O O . LYS B 1 41 ? -11.477 -2.082 -17.938 1 97.44 41 LYS B O 1
ATOM 1546 N N . GLY B 1 42 ? -12.75 -3.934 -18.328 1 97.44 42 GLY B N 1
ATOM 1547 C CA . GLY B 1 42 ? -11.977 -4.328 -19.5 1 97.44 42 GLY B CA 1
ATOM 1548 C C . GLY B 1 42 ? -10.883 -5.332 -19.172 1 97.44 42 GLY B C 1
ATOM 1549 O O . GLY B 1 42 ? -10.258 -5.887 -20.078 1 97.44 42 GLY B O 1
ATOM 1550 N N . CYS B 1 43 ? -10.633 -5.57 -17.906 1 98.38 43 CYS B N 1
ATOM 1551 C CA . CYS B 1 43 ? -9.633 -6.562 -17.516 1 98.38 43 CYS B CA 1
ATOM 1552 C C . CYS B 1 43 ? -10.047 -7.957 -17.953 1 98.38 43 CYS B C 1
ATOM 1554 O O . CYS B 1 43 ? -11.211 -8.344 -17.812 1 98.38 43 CYS B O 1
ATOM 1556 N N . THR B 1 44 ? -9.078 -8.75 -18.438 1 98.12 44 THR B N 1
ATOM 1557 C CA . THR B 1 44 ? -9.328 -10.109 -18.906 1 98.12 44 THR B CA 1
ATOM 1558 C C . THR B 1 44 ? -8.414 -11.102 -18.188 1 98.12 44 THR B C 1
ATOM 1560 O O . THR B 1 44 ? -7.527 -10.703 -17.422 1 98.12 44 THR B O 1
ATOM 1563 N N . SER B 1 45 ? -8.68 -12.352 -18.5 1 97.94 45 SER B N 1
ATOM 1564 C CA . SER B 1 45 ? -7.832 -13.398 -17.938 1 97.94 45 SER B CA 1
ATOM 1565 C C . SER B 1 45 ? -6.395 -13.273 -18.438 1 97.94 45 SER B C 1
ATOM 1567 O O . SER B 1 45 ? -5.453 -13.594 -17.719 1 97.94 45 SER B O 1
ATOM 1569 N N . GLU B 1 46 ? -6.273 -12.828 -19.641 1 98.12 46 GLU B N 1
ATOM 1570 C CA . GLU B 1 46 ? -4.934 -12.609 -20.188 1 98.12 46 GLU B CA 1
ATOM 1571 C C . GLU B 1 46 ? -4.191 -11.523 -19.406 1 98.12 46 GLU B C 1
ATOM 1573 O O . GLU B 1 46 ? -2.996 -11.648 -19.141 1 98.12 46 GLU B O 1
ATOM 1578 N N . ASP B 1 47 ? -4.875 -10.422 -19.047 1 98.31 47 ASP B N 1
ATOM 1579 C CA . ASP B 1 47 ? -4.293 -9.359 -18.234 1 98.31 47 ASP B CA 1
ATOM 1580 C C . ASP B 1 47 ? -3.852 -9.883 -16.875 1 98.31 47 ASP B C 1
ATOM 1582 O O . ASP B 1 47 ? -2.787 -9.516 -16.375 1 98.31 47 ASP B O 1
ATOM 1586 N N . VAL B 1 48 ? -4.66 -10.773 -16.328 1 98.5 48 VAL B N 1
ATOM 1587 C CA . VAL B 1 48 ? -4.363 -11.359 -15.016 1 98.5 48 VAL B CA 1
ATOM 1588 C C . VAL B 1 48 ? -3.086 -12.195 -15.102 1 98.5 48 VAL B C 1
ATOM 1590 O O . VAL B 1 48 ? -2.188 -12.055 -14.273 1 98.5 48 VAL B O 1
ATOM 1593 N N . SER B 1 49 ? -3.037 -13.008 -16.141 1 98.31 49 SER B N 1
ATOM 1594 C CA . SER B 1 49 ? -1.851 -13.836 -16.312 1 98.31 49 SER B CA 1
ATOM 1595 C C . SER B 1 49 ? -0.598 -12.984 -16.484 1 98.31 49 SER B C 1
ATOM 1597 O O . SER B 1 49 ? 0.453 -13.297 -15.914 1 98.31 49 SER B O 1
ATOM 1599 N N . LYS B 1 50 ? -0.739 -11.945 -17.219 1 97.81 50 LYS B N 1
ATOM 1600 C CA . LYS B 1 50 ? 0.382 -11.047 -17.453 1 97.81 50 LYS B CA 1
ATOM 1601 C C . LYS B 1 50 ? 0.86 -10.398 -16.156 1 97.81 50 LYS B C 1
ATOM 1603 O O . LYS B 1 50 ? 2.061 -10.367 -15.883 1 97.81 50 LYS B O 1
ATOM 1608 N N . ILE B 1 51 ? -0.047 -9.922 -15.359 1 98.19 51 ILE B N 1
ATOM 1609 C CA . ILE B 1 51 ? 0.365 -9.18 -14.172 1 98.19 51 ILE B CA 1
ATOM 1610 C C . ILE B 1 51 ? 0.912 -10.148 -13.125 1 98.19 51 ILE B C 1
ATOM 1612 O O . ILE B 1 51 ? 1.835 -9.812 -12.383 1 98.19 51 ILE B O 1
ATOM 1616 N N . VAL B 1 52 ? 0.339 -11.352 -13.039 1 98.56 52 VAL B N 1
ATOM 1617 C CA . VAL B 1 52 ? 0.869 -12.359 -12.125 1 98.56 52 VAL B CA 1
ATOM 1618 C C . VAL B 1 52 ? 2.316 -12.68 -12.492 1 98.56 52 VAL B C 1
ATOM 1620 O O . VAL B 1 52 ? 3.189 -12.719 -11.617 1 98.56 52 VAL B O 1
ATOM 1623 N N . LYS B 1 53 ? 2.529 -12.867 -13.75 1 97.88 53 LYS B N 1
ATOM 1624 C CA . LYS B 1 53 ? 3.883 -13.148 -14.219 1 97.88 53 LYS B CA 1
ATOM 1625 C C . LYS B 1 53 ? 4.828 -11.992 -13.891 1 97.88 53 LYS B C 1
ATOM 1627 O O . LYS B 1 53 ? 5.945 -12.219 -13.422 1 97.88 53 LYS B O 1
ATOM 1632 N N . GLN B 1 54 ? 4.375 -10.781 -14.141 1 97.62 54 GLN B N 1
ATOM 1633 C CA . GLN B 1 54 ? 5.18 -9.609 -13.828 1 97.62 54 GLN B CA 1
ATOM 1634 C C . GLN B 1 54 ? 5.566 -9.578 -12.352 1 97.62 54 GLN B C 1
ATOM 1636 O O . GLN B 1 54 ? 6.73 -9.352 -12.016 1 97.62 54 GLN B O 1
ATOM 1641 N N . ILE B 1 55 ? 4.648 -9.812 -11.547 1 98.19 55 ILE B N 1
ATOM 1642 C CA . ILE B 1 55 ? 4.859 -9.742 -10.109 1 98.19 55 ILE B CA 1
ATOM 1643 C C . ILE B 1 55 ? 5.828 -10.836 -9.672 1 98.19 55 ILE B C 1
ATOM 1645 O O . ILE B 1 55 ? 6.848 -10.555 -9.039 1 98.19 55 ILE B O 1
ATOM 1649 N N . LEU B 1 56 ? 5.594 -12.078 -10.039 1 98.12 56 LEU B N 1
ATOM 1650 C CA . LEU B 1 56 ? 6.297 -13.227 -9.477 1 98.12 56 LEU B CA 1
ATOM 1651 C C . LEU B 1 56 ? 7.68 -13.375 -10.102 1 98.12 56 LEU B C 1
ATOM 1653 O O . LEU B 1 56 ? 8.586 -13.938 -9.492 1 98.12 56 LEU B O 1
ATOM 1657 N N . GLN B 1 57 ? 7.855 -12.773 -11.242 1 97.5 57 GLN B N 1
ATOM 1658 C CA . GLN B 1 57 ? 9.148 -12.875 -11.898 1 97.5 57 GLN B CA 1
ATOM 1659 C C . GLN B 1 57 ? 10 -11.625 -11.641 1 97.5 57 GLN B C 1
ATOM 1661 O O . GLN B 1 57 ? 11.18 -11.594 -11.984 1 97.5 57 GLN B O 1
ATOM 1666 N N . SER B 1 58 ? 9.359 -10.641 -11.117 1 96.31 58 SER B N 1
ATOM 1667 C CA . SER B 1 58 ? 10.117 -9.43 -10.828 1 96.31 58 SER B CA 1
ATOM 1668 C C . SER B 1 58 ? 11.172 -9.672 -9.758 1 96.31 58 SER B C 1
ATOM 1670 O O . SER B 1 58 ? 10.922 -10.391 -8.789 1 96.31 58 SER B O 1
ATOM 1672 N N . LYS B 1 59 ? 12.305 -9.133 -9.969 1 92.94 59 LYS B N 1
ATOM 1673 C CA . LYS B 1 59 ? 13.359 -9.195 -8.961 1 92.94 59 LYS B CA 1
ATOM 1674 C C . LYS B 1 59 ? 13.188 -8.109 -7.906 1 92.94 59 LYS B C 1
ATOM 1676 O O . LYS B 1 59 ? 13.93 -7.129 -7.887 1 92.94 59 LYS B O 1
ATOM 1681 N N . SER B 1 60 ? 12.273 -8.344 -6.996 1 89.69 60 SER B N 1
ATOM 1682 C CA . SER B 1 60 ? 11.844 -7.312 -6.059 1 89.69 60 SER B CA 1
ATOM 1683 C C . SER B 1 60 ? 12.25 -7.656 -4.629 1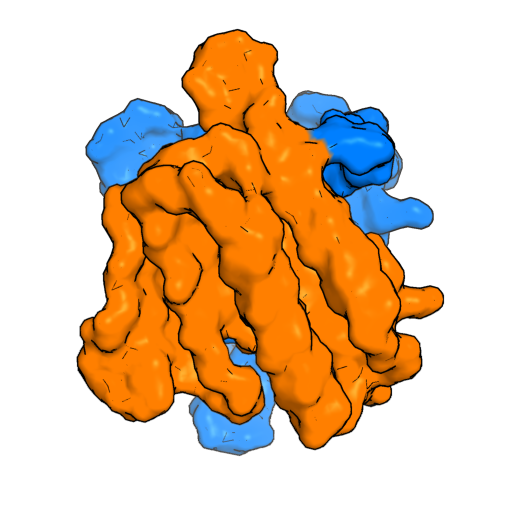 89.69 60 SER B C 1
ATOM 1685 O O . SER B 1 60 ? 12.055 -6.859 -3.711 1 89.69 60 SER B O 1
ATOM 1687 N N . ILE B 1 61 ? 12.812 -8.836 -4.414 1 91.25 61 ILE B N 1
ATOM 1688 C CA . ILE B 1 61 ? 13.062 -9.273 -3.041 1 91.25 61 ILE B CA 1
ATOM 1689 C C . ILE B 1 61 ? 14.562 -9.266 -2.764 1 91.25 61 ILE B C 1
ATOM 1691 O O . ILE B 1 61 ? 15.336 -9.93 -3.465 1 91.25 61 ILE B O 1
ATOM 1695 N N . SER B 1 62 ? 14.875 -8.508 -1.728 1 84.25 62 SER B N 1
ATOM 1696 C CA . SER B 1 62 ? 16.281 -8.453 -1.317 1 84.25 62 SER B CA 1
ATOM 1697 C C . SER B 1 62 ? 16.672 -9.695 -0.529 1 84.25 62 SER B C 1
ATOM 1699 O O . SER B 1 62 ? 15.938 -10.125 0.364 1 84.25 62 SER B O 1
ATOM 1701 N N . THR B 1 63 ? 17.797 -10.297 -0.864 1 75.62 63 THR B N 1
ATOM 1702 C CA . THR B 1 63 ? 18.297 -11.477 -0.158 1 75.62 63 THR B CA 1
ATOM 1703 C C . THR B 1 63 ? 19.547 -11.125 0.655 1 75.62 63 THR B C 1
ATOM 1705 O O . THR B 1 63 ? 20.141 -12 1.281 1 75.62 63 THR B O 1
ATOM 1708 N N . GLY B 1 64 ? 19.797 -9.875 0.832 1 68.19 64 GLY B N 1
ATOM 1709 C CA . GLY B 1 64 ? 20.953 -9.461 1.599 1 68.19 64 GLY B CA 1
ATOM 1710 C C . GLY B 1 64 ? 22.234 -9.461 0.783 1 68.19 64 GLY B C 1
ATOM 1711 O O . GLY B 1 64 ? 23.234 -8.844 1.176 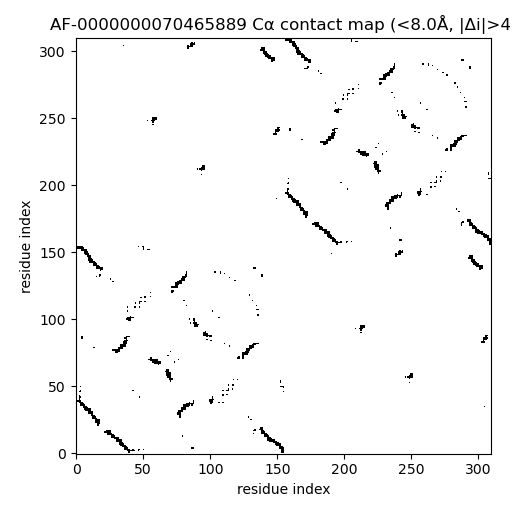1 68.19 64 GLY B O 1
ATOM 1712 N N . LEU B 1 65 ? 22.469 -10.242 -0.138 1 59.22 65 LEU B N 1
ATOM 1713 C CA . LEU B 1 65 ? 23.703 -10.352 -0.898 1 59.22 65 LEU B CA 1
ATOM 1714 C C . LEU B 1 65 ? 23.719 -9.367 -2.061 1 59.22 65 LEU B C 1
ATOM 1716 O O . LEU B 1 65 ? 24.25 -9.672 -3.133 1 59.22 65 LEU B O 1
ATOM 1720 N N . ASP B 1 66 ? 23.109 -8.258 -1.805 1 64.62 66 ASP B N 1
ATOM 1721 C CA . ASP B 1 66 ? 23.1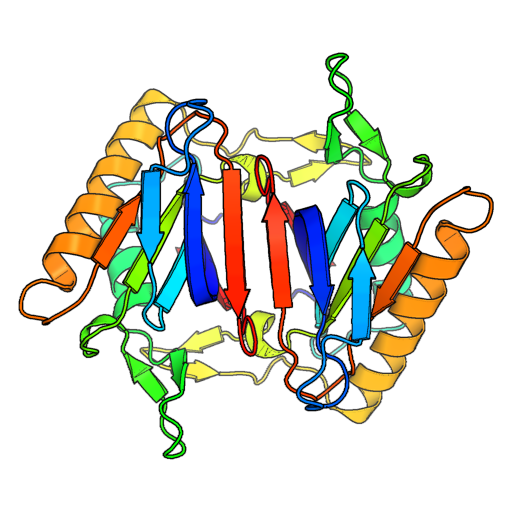25 -7.203 -2.818 1 64.62 66 ASP B CA 1
ATOM 1722 C C . ASP B 1 66 ? 22.438 -7.672 -4.102 1 64.62 66 ASP B C 1
ATOM 1724 O O . ASP B 1 66 ? 22.828 -7.27 -5.199 1 64.62 66 ASP B O 1
ATOM 1728 N N . SER B 1 67 ? 21.734 -8.672 -3.98 1 78.69 67 SER B N 1
ATOM 1729 C CA . SER B 1 67 ? 21 -9.133 -5.156 1 78.69 67 SER B CA 1
ATOM 1730 C C . SER B 1 67 ? 19.516 -9.281 -4.859 1 78.69 67 SER B C 1
ATOM 1732 O O . SER B 1 67 ? 19.125 -9.477 -3.709 1 78.69 67 SER B O 1
ATOM 1734 N N . LYS B 1 68 ? 18.812 -8.977 -5.832 1 88.75 68 LYS B N 1
ATOM 1735 C CA . LYS B 1 68 ? 17.359 -9.172 -5.77 1 88.75 68 LYS B CA 1
ATOM 1736 C C . LYS B 1 68 ? 16.953 -10.445 -6.496 1 88.75 68 LYS B C 1
ATOM 1738 O O . LYS B 1 68 ? 17.547 -10.82 -7.504 1 88.75 68 LYS B O 1
ATOM 1743 N N . GLN B 1 69 ? 16.016 -11.141 -5.91 1 92.81 69 GLN B N 1
ATOM 1744 C CA . GLN B 1 69 ? 15.508 -12.383 -6.48 1 92.81 69 GLN B CA 1
ATOM 1745 C C . GLN B 1 69 ? 14.031 -12.266 -6.844 1 92.81 69 GLN B C 1
ATOM 1747 O O . GLN B 1 69 ? 13.312 -11.422 -6.289 1 92.81 69 GLN B O 1
ATOM 1752 N N . ALA B 1 70 ? 13.734 -13.156 -7.781 1 95.75 70 ALA B N 1
ATOM 1753 C CA . ALA B 1 70 ? 12.32 -13.258 -8.148 1 95.75 70 ALA B CA 1
ATOM 1754 C C . ALA B 1 70 ? 11.539 -14.039 -7.094 1 95.75 70 ALA B C 1
ATOM 1756 O O . ALA B 1 70 ? 12.047 -15 -6.516 1 95.75 70 ALA B O 1
ATOM 1757 N N . ILE B 1 71 ? 10.328 -13.633 -6.961 1 96.12 71 ILE B N 1
ATOM 1758 C CA . ILE B 1 71 ? 9.477 -14.242 -5.945 1 96.12 71 ILE B CA 1
ATOM 1759 C C . ILE B 1 71 ? 9.281 -15.727 -6.25 1 96.12 71 ILE B C 1
ATOM 1761 O O . ILE B 1 71 ? 9.336 -16.562 -5.348 1 96.12 71 ILE B O 1
ATOM 1765 N N . CYS B 1 72 ? 9.102 -16.062 -7.527 1 96.81 72 CYS B N 1
ATOM 1766 C CA . CYS B 1 72 ? 8.758 -17.422 -7.926 1 96.81 72 CYS B CA 1
ATOM 1767 C C . CYS B 1 72 ? 9.953 -18.359 -7.781 1 96.81 72 CYS B C 1
ATOM 1769 O O . CYS B 1 72 ? 9.836 -19.562 -8.008 1 96.81 72 CYS B O 1
ATOM 1771 N N . GLU B 1 73 ? 11.062 -17.844 -7.363 1 94.31 73 GLU B N 1
ATOM 1772 C CA . GLU B 1 73 ? 12.266 -18.641 -7.18 1 94.31 73 GLU B CA 1
ATOM 1773 C C . GLU B 1 73 ? 12.539 -18.906 -5.703 1 94.31 73 GLU B C 1
ATOM 1775 O O . GLU B 1 73 ? 13.477 -19.641 -5.355 1 94.31 73 GLU B O 1
ATOM 1780 N N . LEU B 1 74 ? 11.805 -18.406 -4.859 1 94.69 74 LEU B N 1
ATOM 1781 C CA . LEU B 1 74 ? 12.109 -18.422 -3.43 1 94.69 74 LEU B CA 1
ATOM 1782 C C . LEU B 1 74 ? 11.383 -19.562 -2.734 1 94.69 74 LEU B C 1
ATOM 1784 O O . LEU B 1 74 ? 10.227 -19.859 -3.057 1 94.69 74 LEU B O 1
ATOM 1788 N N . ASP B 1 75 ? 12.07 -20.188 -1.82 1 95.38 75 ASP B N 1
ATOM 1789 C CA . ASP B 1 75 ? 11.469 -21.125 -0.874 1 95.38 75 ASP B CA 1
ATOM 1790 C C . ASP B 1 75 ? 11.164 -20.438 0.456 1 95.38 75 ASP B C 1
ATOM 1792 O O . ASP B 1 75 ? 11.727 -19.391 0.764 1 95.38 75 ASP B O 1
ATOM 1796 N N . ASN B 1 76 ? 10.203 -21.047 1.226 1 95.56 76 ASN B N 1
ATOM 1797 C CA . ASN B 1 76 ? 9.82 -20.484 2.52 1 95.56 76 ASN B CA 1
ATOM 1798 C C . ASN B 1 76 ? 9.461 -19.016 2.412 1 95.56 76 ASN B C 1
ATOM 1800 O O . ASN B 1 76 ? 9.953 -18.188 3.189 1 95.56 76 ASN B O 1
ATOM 1804 N N . PHE B 1 77 ? 8.719 -18.688 1.327 1 96.62 77 PHE B N 1
ATOM 1805 C CA . PHE B 1 77 ? 8.281 -17.328 1.014 1 96.62 77 PHE B CA 1
ATOM 1806 C C . PHE B 1 77 ? 6.762 -17.266 0.878 1 96.62 77 PHE B C 1
ATOM 1808 O O . PHE B 1 77 ? 6.195 -17.844 -0.052 1 96.62 77 PHE B O 1
ATOM 1815 N N . ASP B 1 78 ? 6.156 -16.594 1.772 1 96.88 78 ASP B N 1
ATOM 1816 C CA . ASP B 1 78 ? 4.699 -16.641 1.858 1 96.88 78 ASP B CA 1
ATOM 1817 C C . ASP B 1 78 ? 4.066 -15.516 1.042 1 96.88 78 ASP B C 1
ATOM 1819 O O . ASP B 1 78 ? 4.676 -14.461 0.847 1 96.88 78 ASP B O 1
ATOM 1823 N N . ILE B 1 79 ? 2.881 -15.742 0.503 1 97.38 79 ILE B N 1
ATOM 1824 C CA . ILE B 1 79 ? 2.135 -14.75 -0.259 1 97.38 79 ILE B CA 1
ATOM 1825 C C . ILE B 1 79 ? 0.731 -14.602 0.323 1 97.38 79 ILE B C 1
ATOM 1827 O O . ILE B 1 79 ? 0.013 -15.594 0.488 1 97.38 79 ILE B O 1
ATOM 1831 N N . VAL B 1 80 ? 0.411 -13.414 0.675 1 96.75 80 VAL B N 1
ATOM 1832 C CA . VAL B 1 80 ? -0.939 -13.078 1.115 1 96.75 80 VAL B CA 1
ATOM 1833 C C . VAL B 1 80 ? -1.633 -12.227 0.053 1 96.75 80 VAL B C 1
ATOM 1835 O O . VAL B 1 80 ? -1.124 -11.18 -0.34 1 96.75 80 VAL B O 1
ATOM 1838 N N . ILE B 1 81 ? -2.748 -12.664 -0.454 1 96.94 81 ILE B N 1
ATOM 1839 C CA . ILE B 1 81 ? -3.484 -11.977 -1.511 1 96.94 81 ILE B CA 1
ATOM 1840 C C . ILE B 1 81 ? -4.75 -11.352 -0.933 1 96.94 81 ILE B C 1
ATOM 1842 O O . ILE B 1 81 ? -5.586 -12.039 -0.351 1 96.94 81 ILE B O 1
ATOM 1846 N N . VAL B 1 82 ? -4.906 -10.078 -1.092 1 96 82 VAL B N 1
ATOM 1847 C CA . VAL B 1 82 ? -6.012 -9.336 -0.495 1 96 82 VAL B CA 1
ATOM 1848 C C . VAL B 1 82 ? -6.727 -8.516 -1.567 1 96 82 VAL B C 1
ATOM 1850 O O . VAL B 1 82 ? -6.172 -7.539 -2.08 1 96 82 VAL B O 1
ATOM 1853 N N . PRO B 1 83 ? -7.965 -8.852 -1.923 1 96.12 83 PRO B N 1
ATOM 1854 C CA . PRO B 1 83 ? -8.719 -7.988 -2.84 1 96.12 83 PRO B CA 1
ATOM 1855 C C . PRO B 1 83 ? -8.977 -6.602 -2.26 1 96.12 83 PRO B C 1
ATOM 1857 O O . PRO B 1 83 ? -9.414 -6.48 -1.11 1 96.12 83 PRO B O 1
ATOM 1860 N N . GLN B 1 84 ? -8.68 -5.562 -3.027 1 96 84 GLN B N 1
ATOM 1861 C CA . GLN B 1 84 ? -8.844 -4.176 -2.609 1 96 84 GLN B CA 1
ATOM 1862 C C . GLN B 1 84 ? -9.508 -3.348 -3.707 1 96 84 GLN B C 1
ATOM 1864 O O . GLN B 1 84 ? -8.828 -2.664 -4.473 1 96 84 GLN B O 1
ATOM 1869 N N . ALA B 1 85 ? -10.781 -3.303 -3.723 1 95.75 85 ALA B N 1
ATOM 1870 C CA . ALA B 1 85 ? -11.539 -2.564 -4.73 1 95.75 85 ALA B CA 1
ATOM 1871 C C . ALA B 1 85 ? -11.195 -1.079 -4.695 1 95.75 85 ALA B C 1
ATOM 1873 O O . ALA B 1 85 ? -11.211 -0.407 -5.73 1 95.75 85 ALA B O 1
ATOM 1874 N N . SER B 1 86 ? -10.828 -0.591 -3.57 1 95 86 SER B N 1
ATOM 1875 C CA . SER B 1 86 ? -10.625 0.838 -3.355 1 95 86 SER B CA 1
ATOM 1876 C C . SER B 1 86 ? -9.43 1.354 -4.141 1 95 86 SER B C 1
ATOM 1878 O O . SER B 1 86 ? -9.328 2.551 -4.41 1 95 86 SER B O 1
ATOM 1880 N N . ILE B 1 87 ? -8.539 0.49 -4.547 1 96.56 87 ILE B N 1
ATOM 1881 C CA . ILE B 1 87 ? -7.371 0.87 -5.336 1 96.56 87 ILE B CA 1
ATOM 1882 C C . ILE B 1 87 ? -7.82 1.456 -6.672 1 96.56 87 ILE B C 1
ATOM 1884 O O . ILE B 1 87 ? -7.137 2.311 -7.242 1 96.56 87 ILE B O 1
ATOM 1888 N N . ALA B 1 88 ? -8.961 1.076 -7.176 1 95.06 88 ALA B N 1
ATOM 1889 C CA . ALA B 1 88 ? -9.484 1.536 -8.461 1 95.06 88 ALA B CA 1
ATOM 1890 C C . ALA B 1 88 ? -10.18 2.885 -8.312 1 95.06 88 ALA B C 1
ATOM 1892 O O . ALA B 1 88 ? -10.68 3.445 -9.297 1 95.06 88 ALA B O 1
ATOM 1893 N N . GLY B 1 89 ? -10.195 3.426 -7.18 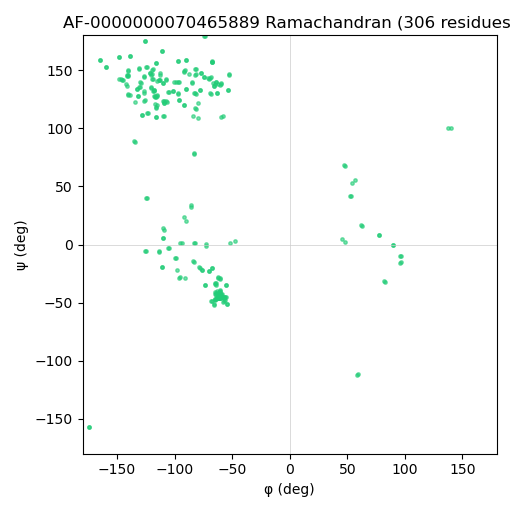1 94.88 89 GLY B N 1
ATOM 1894 C CA . GLY B 1 89 ? -10.883 4.688 -6.938 1 94.88 89 GLY B CA 1
ATOM 1895 C C . GLY B 1 89 ? -10.188 5.875 -7.574 1 94.88 89 GLY B C 1
ATOM 1896 O O . GLY B 1 89 ? -8.953 5.945 -7.594 1 94.88 89 GLY B O 1
ATOM 1897 N N . LYS B 1 90 ? -11.023 6.75 -8.039 1 93.62 90 LYS B N 1
ATOM 1898 C CA . LYS B 1 90 ? -10.539 8.023 -8.555 1 93.62 90 LYS B CA 1
ATOM 1899 C C . LYS B 1 90 ? -11.102 9.195 -7.75 1 93.62 90 LYS B C 1
ATOM 1901 O O . LYS B 1 90 ? -12.312 9.258 -7.504 1 93.62 90 LYS B O 1
ATOM 1906 N N . LEU B 1 91 ? -10.188 10.016 -7.422 1 93.88 91 LEU B N 1
ATOM 1907 C CA . LEU B 1 91 ? -10.602 11.164 -6.617 1 93.88 91 LEU B CA 1
ATOM 1908 C C . LEU B 1 91 ? -11.195 12.258 -7.496 1 93.88 91 LEU B C 1
ATOM 1910 O O . LEU B 1 91 ? -10.547 12.727 -8.438 1 93.88 91 LEU B O 1
ATOM 1914 N N . LYS B 1 92 ? -12.383 12.555 -7.316 1 92 92 LYS B N 1
ATOM 1915 C CA . LYS B 1 92 ? -13.078 13.703 -7.898 1 92 92 LYS B CA 1
ATOM 1916 C C . LYS B 1 92 ? -13.531 14.68 -6.812 1 92 92 LYS B C 1
ATOM 1918 O O . LYS B 1 92 ? -14.445 14.375 -6.047 1 92 92 LYS B O 1
ATOM 1923 N N . ASP B 1 93 ? -12.836 15.859 -6.793 1 89.62 93 ASP B N 1
ATOM 1924 C CA . ASP B 1 93 ? -12.992 16.797 -5.68 1 89.62 93 ASP B CA 1
ATOM 1925 C C . ASP B 1 93 ? -12.617 16.141 -4.355 1 89.62 93 ASP B C 1
ATOM 1927 O O . ASP B 1 93 ? -11.461 15.758 -4.145 1 89.62 93 ASP B O 1
ATOM 1931 N N . LYS B 1 94 ? -13.562 15.914 -3.475 1 93.12 94 LYS B N 1
ATOM 1932 C CA . LYS B 1 94 ? -13.234 15.367 -2.162 1 93.12 94 LYS B CA 1
ATOM 1933 C C . LYS B 1 94 ? -13.734 13.93 -2.023 1 93.12 94 LYS B C 1
ATOM 1935 O O . LYS B 1 94 ? -13.492 13.281 -1.003 1 93.12 94 LYS B O 1
ATOM 1940 N N . ASN B 1 95 ? -14.25 13.438 -3.154 1 93.62 95 ASN B N 1
ATOM 1941 C CA . ASN B 1 95 ? -14.859 12.117 -3.068 1 93.62 95 ASN B CA 1
ATOM 1942 C C . ASN B 1 95 ? -14.195 11.125 -4.02 1 93.62 95 ASN B C 1
ATOM 1944 O O . ASN B 1 95 ? -13.844 11.484 -5.148 1 93.62 95 ASN B O 1
ATOM 1948 N N . PHE B 1 96 ? -14.188 9.898 -3.553 1 93.31 96 PHE B N 1
ATOM 1949 C CA . PHE B 1 96 ? -13.719 8.844 -4.445 1 93.31 96 PHE B CA 1
ATOM 1950 C C . PHE B 1 96 ? -14.883 8.273 -5.254 1 93.31 96 PHE B C 1
ATOM 1952 O O . PHE B 1 96 ? -15.969 8.047 -4.719 1 93.31 96 PHE B O 1
ATOM 1959 N N . GLN B 1 97 ? -14.57 8.156 -6.512 1 94.31 97 GLN B N 1
ATOM 1960 C CA . GLN B 1 97 ? -15.492 7.473 -7.414 1 94.31 97 GLN B CA 1
ATOM 1961 C C . GLN B 1 97 ? -14.898 6.16 -7.918 1 94.31 97 GLN B C 1
ATOM 1963 O O . GLN B 1 97 ? -13.695 6.074 -8.172 1 94.31 97 GLN B O 1
ATOM 1968 N N . TYR B 1 98 ? -15.773 5.172 -8.148 1 94.75 98 TYR B N 1
ATOM 1969 C CA . TYR B 1 98 ? -15.297 3.836 -8.484 1 94.75 98 TYR B CA 1
ATOM 1970 C C . TYR B 1 98 ? -15.914 3.359 -9.797 1 94.75 98 TYR B C 1
ATOM 1972 O O . TYR B 1 98 ? -16.219 2.176 -9.953 1 94.75 98 TYR B O 1
ATOM 1980 N N . TYR B 1 99 ? -16.016 4.203 -10.68 1 94.75 99 TYR B N 1
ATOM 1981 C CA . TYR B 1 99 ? -16.672 3.885 -11.938 1 94.75 99 TYR B CA 1
ATOM 1982 C C . TYR B 1 99 ? -15.828 2.924 -12.766 1 94.75 99 TYR B C 1
ATOM 1984 O O . TYR B 1 99 ? -16.344 2.217 -13.633 1 94.75 99 TYR B O 1
ATOM 1992 N N . GLN B 1 100 ? -14.586 2.904 -12.516 1 95.38 100 GLN B N 1
ATOM 1993 C CA . GLN B 1 100 ? -13.688 2.07 -13.305 1 95.38 100 GLN B CA 1
ATOM 1994 C C . GLN B 1 100 ? -13.688 0.63 -12.797 1 95.38 100 GLN B C 1
ATOM 1996 O O . GLN B 1 100 ? -13.172 -0.269 -13.469 1 95.38 100 GLN B O 1
ATOM 2001 N N . LEU B 1 101 ? -14.188 0.428 -11.633 1 96.06 101 LEU B N 1
ATOM 2002 C CA . LEU B 1 101 ? -14.172 -0.897 -11.023 1 96.06 101 LEU B CA 1
ATOM 2003 C C . LEU B 1 101 ? -14.945 -1.897 -11.875 1 96.06 101 LEU B C 1
ATOM 2005 O O . LEU B 1 101 ? -16.016 -1.581 -12.391 1 96.06 101 LEU B O 1
ATOM 2009 N N . ILE B 1 102 ? -14.43 -2.994 -12.016 1 97.44 102 ILE B N 1
ATOM 2010 C CA . ILE B 1 102 ? -15.07 -4.082 -12.742 1 97.44 102 ILE B CA 1
ATOM 2011 C C . ILE B 1 102 ? -16.312 -4.559 -11.984 1 97.44 102 ILE B C 1
ATOM 2013 O O . ILE B 1 102 ? -16.422 -4.355 -10.773 1 97.44 102 ILE B O 1
ATOM 2017 N N . ASP B 1 103 ? -17.203 -5.152 -12.68 1 96.94 103 ASP B N 1
ATOM 2018 C CA . ASP B 1 103 ? -18.391 -5.668 -12 1 96.94 103 ASP B CA 1
ATOM 2019 C C . ASP B 1 103 ? -18.031 -6.832 -11.078 1 96.94 103 ASP B C 1
ATOM 2021 O O . ASP B 1 103 ? -17.062 -7.555 -11.32 1 96.94 103 ASP B O 1
ATOM 2025 N N . LYS B 1 104 ? -18.859 -7.082 -10.125 1 95.81 104 LYS B N 1
ATOM 2026 C CA . LYS B 1 104 ? -18.562 -7.984 -9.016 1 95.81 104 LYS B CA 1
ATOM 2027 C C . LYS B 1 104 ? -18.328 -9.406 -9.516 1 95.81 104 LYS B C 1
ATOM 2029 O O . LYS B 1 104 ? -17.375 -10.07 -9.109 1 95.81 104 LYS B O 1
ATOM 2034 N N . ASP B 1 105 ? -19.172 -9.891 -10.406 1 97.38 105 ASP B N 1
ATOM 2035 C CA . ASP B 1 105 ? -19.109 -11.281 -10.859 1 97.38 105 ASP B CA 1
ATOM 2036 C C . ASP B 1 105 ? -17.844 -11.531 -11.68 1 97.38 105 ASP B C 1
ATOM 2038 O O . ASP B 1 105 ? -17.125 -12.508 -11.445 1 97.38 105 ASP B O 1
ATOM 2042 N N . THR B 1 106 ? -17.609 -10.648 -12.617 1 98.06 106 THR B N 1
ATOM 2043 C CA . THR B 1 106 ? -16.406 -10.766 -13.414 1 98.06 106 THR B CA 1
ATOM 2044 C C . THR B 1 106 ? -15.156 -10.633 -12.539 1 98.06 106 THR B C 1
ATOM 2046 O O . THR B 1 106 ? -14.188 -11.367 -12.711 1 98.06 106 THR B O 1
ATOM 2049 N N . GLY B 1 107 ? -15.18 -9.703 -11.641 1 98.19 107 GLY B N 1
ATOM 2050 C CA . GLY B 1 107 ? -14.078 -9.523 -10.711 1 98.19 107 GLY B CA 1
ATOM 2051 C C . GLY B 1 107 ? -13.773 -10.766 -9.898 1 98.19 107 GLY B C 1
ATOM 2052 O O . GLY B 1 107 ? -12.609 -11.117 -9.711 1 98.19 107 GLY B O 1
ATOM 2053 N N . LEU B 1 108 ? -14.836 -11.383 -9.398 1 97.81 108 LEU B N 1
ATOM 2054 C CA . LEU B 1 108 ? -14.664 -12.609 -8.625 1 97.81 108 LEU B CA 1
ATOM 2055 C C . LEU B 1 108 ? -13.984 -13.695 -9.453 1 97.81 108 LEU B C 1
ATOM 2057 O O . LEU B 1 108 ? -13.07 -14.367 -8.969 1 97.81 108 LEU B O 1
ATOM 2061 N N . GLN B 1 109 ? -14.414 -13.867 -10.664 1 98.5 109 GLN B N 1
ATOM 2062 C CA . GLN B 1 109 ? -13.812 -14.859 -11.547 1 98.5 109 GLN B CA 1
ATOM 2063 C C . GLN B 1 109 ? -12.336 -14.555 -11.789 1 98.5 109 GLN B C 1
ATOM 2065 O O . GLN B 1 109 ? -11.492 -15.461 -11.758 1 98.5 109 GLN B O 1
ATOM 2070 N N . LEU B 1 110 ? -12.055 -13.297 -12.07 1 98.69 110 LEU B N 1
ATOM 2071 C CA . LEU B 1 110 ? -10.672 -12.891 -12.312 1 98.69 110 LEU B CA 1
ATOM 2072 C C . LEU B 1 110 ? -9.828 -13.078 -11.055 1 98.69 110 LEU B C 1
ATOM 2074 O O . LEU B 1 110 ? -8.656 -13.461 -11.141 1 98.69 110 LEU B O 1
ATOM 2078 N N . TYR B 1 111 ? -10.469 -12.844 -9.961 1 98.5 111 TYR B N 1
ATOM 2079 C CA . TYR B 1 111 ? -9.773 -13.031 -8.688 1 98.5 111 TYR B CA 1
ATOM 2080 C C . TYR B 1 111 ? -9.406 -14.492 -8.477 1 98.5 111 TYR B C 1
ATOM 2082 O O . TYR B 1 111 ? -8.266 -14.805 -8.109 1 98.5 111 TYR B O 1
ATOM 2090 N N . GLU B 1 112 ? -10.297 -15.312 -8.695 1 98.31 112 GLU B N 1
ATOM 2091 C CA . GLU B 1 112 ? -10.039 -16.75 -8.578 1 98.31 112 GLU B CA 1
ATOM 2092 C C . GLU B 1 112 ? -8.938 -17.188 -9.547 1 98.31 112 GLU B C 1
ATOM 2094 O O . GLU B 1 112 ? -8.078 -18 -9.188 1 98.31 112 GLU B O 1
ATOM 2099 N N . HIS B 1 113 ? -9.023 -16.672 -10.727 1 98.69 113 HIS B N 1
ATOM 2100 C CA . HIS B 1 113 ? -7.984 -16.953 -11.703 1 98.69 113 HIS B CA 1
ATOM 2101 C C . HIS B 1 113 ? -6.625 -16.469 -11.219 1 98.69 113 HIS B C 1
ATOM 2103 O O . HIS B 1 113 ? -5.621 -17.172 -11.367 1 98.69 113 HIS B O 1
ATOM 2109 N N . PHE B 1 114 ? -6.547 -15.281 -10.68 1 98.81 114 PHE B N 1
ATOM 2110 C CA . PHE B 1 114 ? -5.324 -14.711 -10.125 1 98.81 114 PHE B CA 1
ATOM 2111 C C . PHE B 1 114 ? -4.723 -15.633 -9.078 1 98.81 114 PHE B C 1
ATOM 2113 O O . PHE B 1 114 ? -3.539 -15.977 -9.148 1 98.81 114 PHE B O 1
ATOM 2120 N N . VAL B 1 115 ? -5.547 -16.047 -8.125 1 98.19 115 VAL B N 1
ATOM 2121 C CA . VAL B 1 115 ? -5.113 -16.906 -7.031 1 98.19 115 VAL B CA 1
ATOM 2122 C C . VAL B 1 115 ? -4.586 -18.219 -7.586 1 98.19 115 VAL B C 1
ATOM 2124 O O . VAL B 1 115 ? -3.514 -18.688 -7.191 1 98.19 115 VAL B O 1
ATOM 2127 N N . LYS B 1 116 ? -5.309 -18.797 -8.5 1 98.38 116 LYS B N 1
ATOM 2128 C CA . LYS B 1 116 ? -4.902 -20.062 -9.109 1 98.38 116 LYS B CA 1
ATOM 2129 C C . LYS B 1 116 ? -3.557 -19.922 -9.812 1 98.38 116 LYS B C 1
ATOM 2131 O O . LYS B 1 116 ? -2.701 -20.797 -9.711 1 98.38 116 LYS B O 1
ATOM 2136 N N . GLU B 1 117 ? -3.398 -18.844 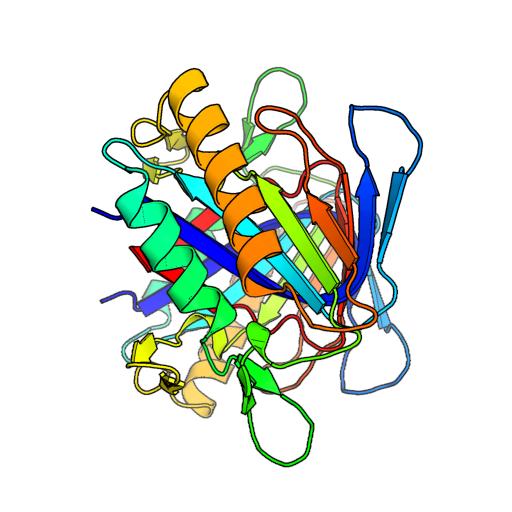-10.523 1 98.31 117 GLU B N 1
ATOM 2137 C CA . GLU B 1 117 ? -2.158 -18.609 -11.258 1 98.31 117 GLU B CA 1
ATOM 2138 C C . GLU B 1 117 ? -0.975 -18.453 -10.305 1 98.31 117 GLU B C 1
ATOM 2140 O O . GLU B 1 117 ? 0.123 -18.938 -10.586 1 98.31 117 GLU B O 1
ATOM 2145 N N . VAL B 1 118 ? -1.155 -17.734 -9.258 1 98.38 118 VAL B N 1
ATOM 2146 C CA . VAL B 1 118 ? -0.096 -17.594 -8.258 1 98.38 118 VAL B CA 1
ATOM 2147 C C . VAL B 1 118 ? 0.307 -18.969 -7.734 1 98.38 118 VAL B C 1
ATOM 2149 O O . VAL B 1 118 ? 1.495 -19.297 -7.68 1 98.38 118 VAL B O 1
ATOM 2152 N N . HIS B 1 119 ? -0.7 -19.797 -7.348 1 97.81 119 HIS B N 1
ATOM 2153 C CA . HIS B 1 119 ? -0.412 -21.156 -6.879 1 97.81 119 HIS B CA 1
ATOM 2154 C C . HIS B 1 119 ? 0.375 -21.938 -7.918 1 97.81 119 HIS B C 1
ATOM 2156 O O . HIS B 1 119 ? 1.358 -22.609 -7.586 1 97.81 119 HIS B O 1
ATOM 2162 N N . SER B 1 120 ? -0.087 -21.812 -9.109 1 97.62 120 SER B N 1
ATOM 2163 C CA . SER B 1 120 ? 0.534 -22.562 -10.195 1 97.62 120 SER B CA 1
ATOM 2164 C C . SER B 1 120 ? 1.993 -22.172 -10.383 1 97.62 120 SER B C 1
ATOM 2166 O O . SER B 1 120 ? 2.863 -23.031 -10.539 1 97.62 120 SER B O 1
ATOM 2168 N N . MET B 1 121 ? 2.299 -20.922 -10.328 1 97.12 121 MET B N 1
ATOM 2169 C CA . MET B 1 121 ? 3.648 -20.422 -10.594 1 97.12 121 MET B CA 1
ATOM 2170 C C . MET B 1 121 ? 4.566 -20.688 -9.406 1 97.12 121 MET B C 1
ATOM 2172 O O . MET B 1 121 ? 5.789 -20.688 -9.547 1 97.12 121 MET B O 1
ATOM 2176 N N . MET B 1 122 ? 3.945 -20.875 -8.25 1 96.75 122 MET B N 1
ATOM 2177 C CA . MET B 1 122 ? 4.742 -21.125 -7.055 1 96.75 122 MET B CA 1
ATOM 2178 C C . MET B 1 122 ? 4.875 -22.625 -6.809 1 96.75 122 MET B C 1
ATOM 2180 O O . MET B 1 122 ? 5.473 -23.047 -5.82 1 96.75 122 MET B O 1
ATOM 2184 N N . THR B 1 123 ? 4.27 -23.328 -7.738 1 92.81 123 THR B N 1
ATOM 2185 C CA . THR B 1 123 ? 4.355 -24.781 -7.637 1 92.81 123 THR B CA 1
ATOM 2186 C C . THR B 1 123 ? 5.809 -25.25 -7.684 1 92.81 123 THR B C 1
ATOM 2188 O O . THR B 1 123 ? 6.594 -24.75 -8.492 1 92.81 123 THR B O 1
ATOM 2191 N N . GLY B 1 124 ? 6.195 -26.203 -6.879 1 90.94 124 GLY B N 1
ATOM 2192 C CA . GLY B 1 124 ? 7.547 -26.734 -6.848 1 90.94 124 GLY B CA 1
ATOM 2193 C C . GLY B 1 124 ? 8.422 -26.109 -5.781 1 90.94 124 GLY B C 1
ATOM 2194 O O . GLY B 1 124 ? 9.516 -26.594 -5.5 1 90.94 124 GLY B O 1
ATOM 2195 N N . ARG B 1 125 ? 7.977 -25.031 -5.289 1 88.12 125 ARG B N 1
ATOM 2196 C CA . ARG B 1 125 ? 8.688 -24.406 -4.176 1 88.12 125 ARG B CA 1
ATOM 2197 C C . ARG B 1 125 ? 8.305 -25.062 -2.852 1 88.12 125 ARG B C 1
ATOM 2199 O O . ARG B 1 125 ? 7.184 -25.547 -2.699 1 88.12 125 ARG B O 1
ATOM 2206 N N . GLU B 1 126 ? 9.219 -25.016 -1.965 1 93.06 126 GLU B N 1
ATOM 2207 C CA . GLU B 1 126 ? 8.984 -25.672 -0.683 1 93.06 126 GLU B CA 1
ATOM 2208 C C . GLU B 1 126 ? 8.75 -24.641 0.427 1 93.06 126 GLU B C 1
ATOM 2210 O O . GLU B 1 126 ? 9.367 -23.578 0.433 1 93.06 126 GLU B O 1
ATOM 2215 N N . GLY B 1 127 ? 7.828 -25.016 1.301 1 93.88 127 GLY B N 1
ATOM 2216 C CA . GLY B 1 127 ? 7.664 -24.25 2.529 1 93.88 127 GLY B CA 1
ATOM 2217 C C . GLY B 1 127 ? 6.898 -22.953 2.328 1 93.88 127 GLY B C 1
ATOM 2218 O O . GLY B 1 127 ? 6.875 -22.109 3.217 1 93.88 127 GLY B O 1
ATOM 2219 N N . ASN B 1 128 ? 6.359 -22.781 1.155 1 93.88 128 ASN B N 1
ATOM 2220 C CA . ASN B 1 128 ? 5.59 -21.562 0.887 1 93.88 128 ASN B CA 1
ATOM 2221 C C . ASN B 1 128 ? 4.141 -21.703 1.348 1 93.88 128 ASN B C 1
ATOM 2223 O O . ASN B 1 128 ? 3.547 -22.781 1.214 1 93.88 128 ASN B O 1
ATOM 2227 N N . VAL B 1 129 ? 3.631 -20.734 1.894 1 95 129 VAL B N 1
ATOM 2228 C CA . VAL B 1 129 ? 2.217 -20.656 2.238 1 95 129 VAL B CA 1
ATOM 2229 C C . VAL B 1 129 ? 1.563 -19.516 1.459 1 95 129 VAL B C 1
ATOM 2231 O O . VAL B 1 129 ? 2.082 -18.391 1.431 1 95 129 VAL B O 1
ATOM 2234 N N . ILE B 1 130 ? 0.464 -19.828 0.768 1 95.56 130 ILE B N 1
ATOM 2235 C CA . ILE B 1 130 ? -0.316 -18.828 0.052 1 95.56 130 ILE B CA 1
ATOM 2236 C C . ILE B 1 130 ? -1.715 -18.734 0.657 1 95.56 130 ILE B C 1
ATOM 2238 O O . ILE B 1 130 ? -2.445 -19.719 0.705 1 95.56 130 ILE B O 1
ATOM 2242 N N . ILE B 1 131 ? -2.033 -17.594 1.166 1 93.94 131 ILE B N 1
ATOM 2243 C CA . ILE B 1 131 ? -3.375 -17.375 1.692 1 93.94 131 ILE B CA 1
ATOM 2244 C C . ILE B 1 131 ? -4.047 -16.234 0.924 1 93.94 131 ILE B C 1
ATOM 2246 O O . ILE B 1 131 ? -3.387 -15.289 0.508 1 93.94 131 ILE B O 1
ATOM 2250 N N . SER B 1 132 ? -5.273 -16.328 0.672 1 93.75 132 SER B N 1
ATOM 2251 C CA . SER B 1 132 ? -6.035 -15.336 -0.073 1 93.75 132 SER B CA 1
ATOM 2252 C C . SER B 1 132 ? -7.305 -14.938 0.673 1 93.75 132 SER B C 1
ATOM 2254 O O . SER B 1 132 ? -7.961 -15.781 1.286 1 93.75 132 SER B O 1
ATOM 2256 N N . GLY B 1 133 ? -7.586 -13.68 0.641 1 92.38 133 GLY B N 1
ATOM 2257 C CA . GLY B 1 133 ? -8.836 -13.188 1.195 1 92.38 133 GLY B CA 1
ATOM 2258 C C . GLY B 1 133 ? -10.039 -13.523 0.332 1 92.38 133 GLY B C 1
ATOM 2259 O O . GLY B 1 133 ? -9.906 -14.188 -0.695 1 92.38 133 GLY B O 1
ATOM 2260 N N . THR B 1 134 ? -11.141 -13.094 0.841 1 89.94 134 THR B N 1
ATOM 2261 C CA . THR B 1 134 ? -12.398 -13.328 0.134 1 89.94 134 THR B CA 1
ATOM 2262 C C . THR B 1 134 ? -12.789 -12.109 -0.693 1 89.94 134 THR B C 1
ATOM 2264 O O . THR B 1 134 ? -12.852 -10.992 -0.173 1 89.94 134 THR B O 1
ATOM 2267 N N . TYR B 1 135 ? -13.102 -12.352 -1.947 1 93.38 135 TYR B N 1
ATOM 2268 C CA . TYR B 1 135 ? -13.461 -11.266 -2.852 1 93.38 135 TYR B CA 1
ATOM 2269 C C . TYR B 1 135 ? -14.805 -10.664 -2.463 1 93.38 135 TYR B C 1
ATOM 2271 O O . TYR B 1 135 ? -15.773 -11.383 -2.225 1 93.38 135 TYR B O 1
ATOM 2279 N N . GLY B 1 136 ? -14.836 -9.328 -2.35 1 88.19 136 GLY B N 1
ATOM 2280 C CA . GLY B 1 136 ? -16.078 -8.625 -2.084 1 88.19 136 GLY B CA 1
ATOM 2281 C C . GLY B 1 136 ? -16.359 -8.445 -0.604 1 88.19 136 GLY B C 1
ATOM 2282 O O . GLY B 1 136 ? -17.375 -7.84 -0.227 1 88.19 136 GLY B O 1
ATOM 2283 N N . ASN B 1 137 ? -15.492 -8.938 0.233 1 83.88 137 ASN B N 1
ATOM 2284 C CA . ASN B 1 137 ? -15.703 -8.844 1.673 1 83.88 137 ASN B CA 1
ATOM 2285 C C . ASN B 1 137 ? -14.586 -8.055 2.354 1 83.88 137 ASN B C 1
ATOM 2287 O O . ASN B 1 137 ? -13.461 -8.023 1.864 1 83.88 137 ASN B O 1
ATOM 2291 N N . ARG B 1 138 ? -15.102 -7.473 3.441 1 82.31 138 ARG B N 1
ATOM 2292 C CA . ARG B 1 138 ? -14.102 -6.844 4.293 1 82.31 138 ARG B CA 1
ATOM 2293 C C . ARG B 1 138 ? -13.219 -7.887 4.961 1 82.31 138 ARG B C 1
ATOM 2295 O O . ARG B 1 138 ? -13.695 -8.945 5.367 1 82.31 138 ARG B O 1
ATOM 2302 N N . GLN B 1 139 ? -11.984 -7.562 5.086 1 85.06 139 GLN B N 1
ATOM 2303 C CA . GLN B 1 139 ? -11.062 -8.492 5.727 1 85.06 139 GLN B CA 1
ATOM 2304 C C . GLN B 1 139 ? -10.062 -7.746 6.617 1 85.06 139 GLN B C 1
ATOM 2306 O O . GLN B 1 139 ? -9.516 -6.723 6.215 1 85.06 139 GLN B O 1
ATOM 2311 N N . GLY B 1 140 ? -9.852 -8.281 7.773 1 90.88 140 GLY B N 1
ATOM 2312 C CA . GLY B 1 140 ? -8.836 -7.766 8.672 1 90.88 140 GLY B CA 1
ATOM 2313 C C . GLY B 1 140 ? -7.441 -8.258 8.336 1 90.88 140 GLY B C 1
ATOM 2314 O O . GLY B 1 140 ? -7.27 -9.383 7.867 1 90.88 140 GLY B O 1
ATOM 2315 N N . LEU B 1 141 ? -6.465 -7.426 8.57 1 94.62 141 LEU B N 1
ATOM 2316 C CA . LEU B 1 141 ? -5.074 -7.758 8.273 1 94.62 141 LEU B CA 1
ATOM 2317 C C . LEU B 1 141 ? -4.148 -7.234 9.367 1 94.62 141 LEU B C 1
ATOM 2319 O O . LEU B 1 141 ? -4.277 -6.086 9.805 1 94.62 141 LEU B O 1
ATOM 2323 N N . GLN B 1 142 ? -3.357 -8.094 9.82 1 94.38 142 GLN B N 1
ATOM 2324 C CA . GLN B 1 142 ? -2.197 -7.738 10.633 1 94.38 142 GLN B CA 1
ATOM 2325 C C . GLN B 1 142 ? -0.898 -8.156 9.945 1 94.38 142 GLN B C 1
ATOM 2327 O O . GLN B 1 142 ? -0.802 -9.266 9.414 1 94.38 142 GLN B O 1
ATOM 2332 N N . PHE B 1 143 ? 0.047 -7.164 9.953 1 94.25 143 PHE B N 1
ATOM 2333 C CA . PHE B 1 143 ? 1.321 -7.66 9.445 1 94.25 143 PHE B CA 1
ATOM 2334 C C . PHE B 1 143 ? 2.486 -6.953 10.125 1 94.25 143 PHE B C 1
ATOM 2336 O O . PHE B 1 143 ? 2.295 -5.945 10.812 1 94.25 143 PHE B O 1
ATOM 2343 N N . SER B 1 144 ? 3.623 -7.617 10 1 94.12 144 SER B N 1
ATOM 2344 C CA . SER B 1 144 ? 4.914 -7.047 10.375 1 94.12 144 SER B CA 1
ATOM 2345 C C . SER B 1 144 ? 5.859 -6.996 9.18 1 94.12 144 SER B C 1
ATOM 2347 O O . SER B 1 144 ? 5.84 -7.887 8.328 1 94.12 144 SER B O 1
ATOM 2349 N N . SER B 1 145 ? 6.684 -5.949 9.156 1 93.94 145 SER B N 1
ATOM 2350 C CA . SER B 1 145 ? 7.648 -5.77 8.078 1 93.94 145 SER B CA 1
ATOM 2351 C C . SER B 1 145 ? 8.93 -5.105 8.586 1 93.94 145 SER B C 1
ATOM 2353 O O . SER B 1 145 ? 8.875 -4.195 9.414 1 93.94 145 SER B O 1
ATOM 2355 N N . ASP B 1 146 ? 10.07 -5.543 8.047 1 89.31 146 ASP B N 1
ATOM 2356 C CA . ASP B 1 146 ? 11.344 -4.879 8.312 1 89.31 146 ASP B CA 1
ATOM 2357 C C . ASP B 1 146 ? 11.633 -3.809 7.258 1 89.31 146 ASP B C 1
ATOM 2359 O O . ASP B 1 146 ? 12.773 -3.367 7.109 1 89.31 146 ASP B O 1
ATOM 2363 N N . GLY B 1 147 ? 10.617 -3.369 6.676 1 90.5 147 GLY B N 1
ATOM 2364 C CA . GLY B 1 147 ? 10.617 -2.459 5.543 1 90.5 147 GLY B CA 1
ATOM 2365 C C . GLY B 1 147 ? 9.617 -2.84 4.469 1 90.5 147 GLY B C 1
ATOM 2366 O O . GLY B 1 147 ? 9.891 -3.719 3.646 1 90.5 147 GLY B O 1
ATOM 2367 N N . PRO B 1 148 ? 8.539 -2.205 4.473 1 92.06 148 PRO B N 1
ATOM 2368 C CA . PRO B 1 148 ? 7.445 -2.611 3.586 1 92.06 148 PRO B CA 1
ATOM 2369 C C . PRO B 1 148 ? 7.867 -2.676 2.119 1 92.06 148 PRO B C 1
ATOM 2371 O O . PRO B 1 148 ? 7.367 -3.518 1.367 1 92.06 148 PRO B O 1
ATOM 2374 N N . TYR B 1 149 ? 8.797 -1.759 1.615 1 93.75 149 TYR B N 1
ATOM 2375 C CA . TYR B 1 149 ? 9.312 -1.78 0.25 1 93.75 149 TYR B CA 1
ATOM 2376 C C . TYR B 1 149 ? 8.18 -1.943 -0.757 1 93.75 149 TYR B C 1
ATOM 2378 O O . TYR B 1 149 ? 8.117 -2.943 -1.476 1 93.75 149 TYR B O 1
ATOM 2386 N N . CYS B 1 150 ? 7.344 -0.956 -0.899 1 96.25 150 CYS B N 1
ATOM 2387 C CA . CYS B 1 150 ? 6.09 -0.994 -1.641 1 96.25 150 CYS B CA 1
ATOM 2388 C C . CYS B 1 150 ? 6.328 -0.771 -3.129 1 96.25 150 CYS B C 1
ATOM 2390 O O . CYS B 1 150 ? 7.004 0.184 -3.518 1 96.25 150 CYS B O 1
ATOM 2392 N N . HIS B 1 151 ? 5.801 -1.599 -3.971 1 96.88 151 HIS B N 1
ATOM 2393 C CA . HIS B 1 151 ? 5.801 -1.428 -5.418 1 96.88 151 HIS B CA 1
ATOM 2394 C C . HIS B 1 151 ? 4.387 -1.479 -5.98 1 96.88 151 HIS B C 1
ATOM 2396 O O . HIS B 1 151 ? 3.502 -2.107 -5.395 1 96.88 151 HIS B O 1
ATOM 2402 N N . ILE B 1 152 ? 4.227 -0.812 -7.074 1 96.94 152 ILE B N 1
ATOM 2403 C CA . ILE B 1 152 ? 2.945 -0.824 -7.773 1 96.94 152 ILE B CA 1
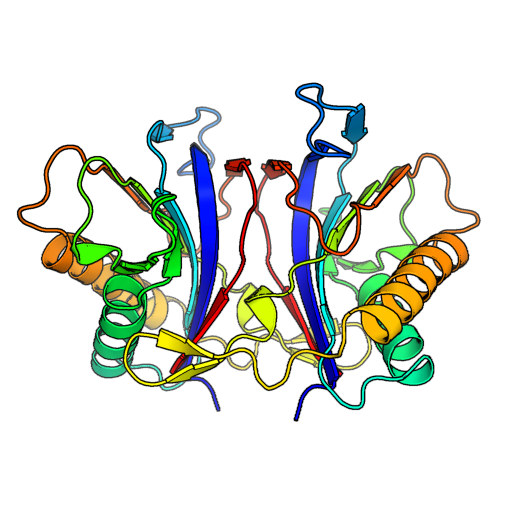ATOM 2404 C C . ILE B 1 152 ? 3.107 -1.487 -9.141 1 96.94 152 ILE B C 1
ATOM 2406 O O . ILE B 1 152 ? 4.016 -1.146 -9.898 1 96.94 152 ILE B O 1
ATOM 2410 N N . PHE B 1 153 ? 2.273 -2.479 -9.469 1 97.38 153 PHE B N 1
ATOM 2411 C CA . PHE B 1 153 ? 2.191 -3.131 -10.766 1 97.38 153 PHE B CA 1
ATOM 2412 C C . PHE B 1 153 ? 0.888 -2.773 -11.477 1 97.38 153 PHE B C 1
ATOM 2414 O O . PHE B 1 153 ? -0.17 -2.721 -10.844 1 97.38 153 PHE B O 1
ATOM 2421 N N . GLU B 1 154 ? 1.037 -2.549 -12.742 1 95.88 154 GLU B N 1
ATOM 2422 C CA . GLU B 1 154 ? -0.145 -2.236 -13.539 1 95.88 154 GLU B CA 1
ATOM 2423 C C . GLU B 1 154 ? -0.082 -2.914 -14.906 1 95.88 154 GLU B C 1
ATOM 2425 O O . GLU B 1 154 ? 1.005 -3.137 -15.445 1 95.88 154 GLU B O 1
ATOM 2430 N N . VAL B 1 155 ? -1.177 -3.289 -15.383 1 95.25 155 VAL B N 1
ATOM 2431 C CA . VAL B 1 155 ? -1.323 -3.732 -16.766 1 95.25 155 VAL B CA 1
ATOM 2432 C C . VAL B 1 155 ? -2.502 -3.012 -17.422 1 95.25 155 VAL B C 1
ATOM 2434 O O . VAL B 1 155 ? -3.463 -2.641 -16.734 1 95.25 155 VAL B O 1
#

Secondary structure (DSSP, 8-state):
--SEEEEEEEESEEEEE-TT-SSEEEEE-SSEEEEEEEEBTT--HHHHHHHHHHHHHSEEEE-SSS-EEEGGG-SS-EEEEEE-GGGG-EEETTEEE-TTBPPHHHHHHHHHHHHHHHHHHTTT-SS--EEE--TTS--EEEEEES----EEEE-/--SEEEEEEEESEEEEE-TT-SSEEEEE-SSEEEEEEEEBTT--HHHHHHHHHHHHHSEEEE-SSS-EEEGGG-SS-EEEEEE-GGGG-EEETTEEE-TTBPPHHHHHHHHHHHHHHHHHHTTT-SS--EEE--TTS---EEEEES----EEEE-

pLDDT: mean 92.12, std 9.71, range [52.84, 98.81]

Sequence (310 aa):
MSKARVILQNITSANLLMNNVDEWKSTVNNRGVVLYLSFMKGCTSEDVSKIVKQILQSKSISTGLDSKQAICELDNFDIVIVPQASIAGKLKDKNFQYYQLIDKDTGLQLYEHFVKEVHSMMTGREGNVIISGTYGNRQGLQFSSDGPYCHIFEVMSKARVILQNITSANLLMNNVDEWKSTVNNRGVVLYLSFMKGCTSEDVSKIVKQILQSKSISTGLDSKQAICELDNFDIVIVPQASIAGKLKDKNFQYYQLIDKDTGLQLYEHFVKEVHSMMTGREGNVIISGTYGNRQGLQFSSDGPYCHIFEV

Solvent-accessible surface area (backbone atoms only — not comparable to full-atom values): 15944 Å² total; per-residue (Å²): 131,67,22,34,42,35,40,37,30,37,28,41,27,34,35,38,25,46,78,81,41,96,47,74,70,41,74,43,74,38,43,30,34,39,36,39,32,28,55,19,57,86,51,47,69,66,54,42,52,50,46,50,49,51,57,35,52,20,34,78,40,77,72,77,75,86,41,56,38,31,56,54,74,46,57,44,40,24,40,37,39,37,68,28,70,44,51,49,36,40,77,55,92,46,35,68,40,58,82,46,41,38,56,69,70,62,43,47,53,50,48,52,49,43,54,52,50,53,53,59,58,42,56,90,49,51,76,52,48,77,47,67,54,56,75,95,49,69,36,31,40,32,38,32,18,80,34,40,70,36,36,66,48,72,71,130,66,21,33,42,33,42,37,31,37,28,41,27,35,33,36,23,48,80,81,41,96,48,73,73,40,75,44,75,38,44,29,36,39,37,38,31,26,54,21,58,86,51,47,70,67,54,43,54,50,46,50,50,52,58,36,52,20,34,77,40,77,71,81,76,86,41,56,38,32,55,54,74,45,57,44,39,22,40,37,38,38,68,27,69,44,50,45,37,40,78,54,91,44,37,69,41,56,81,48,39,37,55,68,68,63,45,45,53,49,46,52,50,43,54,52,49,53,52,59,58,42,56,90,49,51,76,53,48,79,49,68,55,59,76,95,49,69,36,30,40,33,39,32,18,81,33,41,67,34,36,66,46,72,73

InterPro domains:
  IPR003732 D-aminoacyl-tRNA deacylase DTD [PF02580] (5-154)
  IPR003732 D-aminoacyl-tRNA deacylase DTD [PTHR10472] (5-153)
  IPR023509 D-aminoacyl-tRNA deacylase-like superfamily [G3DSA:3.50.80.10] (1-155)
  IPR023509 D-aminoacyl-tRNA deacylase-like superfamily [SSF69500] (3-154)